Protein AF-0000000082096128 (afdb_homodimer)

Structure (mmCIF, N/CA/C/O backbone):
data_AF-0000000082096128-model_v1
#
loop_
_entity.id
_entity.type
_entity.pdbx_description
1 polymer 'exodeoxyribonuclease III'
#
loop_
_atom_site.group_PDB
_atom_site.id
_atom_site.type_symbol
_atom_site.label_atom_id
_atom_site.label_alt_id
_atom_site.label_comp_id
_atom_site.label_asym_id
_atom_site.label_entity_id
_atom_site.label_seq_id
_atom_site.pdbx_PDB_ins_code
_atom_site.Cartn_x
_atom_site.Cartn_y
_atom_site.Cartn_z
_atom_site.occupancy
_atom_site.B_iso_or_equiv
_atom_site.auth_seq_id
_atom_site.auth_comp_id
_atom_site.auth_asym_id
_atom_site.auth_atom_id
_atom_site.pdbx_PDB_model_num
ATOM 1 N N . MET A 1 1 ? -8.812 30.859 18.297 1 38.94 1 MET A N 1
ATOM 2 C CA . MET A 1 1 ? -8.133 30.781 17 1 38.94 1 MET A CA 1
ATOM 3 C C . MET A 1 1 ? -7.645 29.359 16.734 1 38.94 1 MET A C 1
ATOM 5 O O . MET A 1 1 ? -6.961 28.766 17.578 1 38.94 1 MET A O 1
ATOM 9 N N . THR A 1 2 ? -8.461 28.594 16.156 1 54.19 2 THR A N 1
ATOM 10 C CA . THR A 1 2 ? -8.133 27.172 16 1 54.19 2 THR A CA 1
ATOM 11 C C . THR A 1 2 ? -6.922 27 15.086 1 54.19 2 THR A C 1
ATOM 13 O O . THR A 1 2 ? -6.746 27.75 14.125 1 54.19 2 THR A O 1
ATOM 16 N N . GLU A 1 3 ? -5.734 26.656 15.781 1 69.25 3 GLU A N 1
ATOM 17 C CA . GLU A 1 3 ? -4.582 26.281 14.969 1 69.25 3 GLU A CA 1
ATOM 18 C C . GLU A 1 3 ? -4.875 25.047 14.125 1 69.25 3 GLU A C 1
ATOM 20 O O . GLU A 1 3 ? -5.41 24.062 14.633 1 69.25 3 GLU A O 1
ATOM 25 N N . SER A 1 4 ? -4.82 25.281 12.781 1 81.62 4 SER A N 1
ATOM 26 C CA . SER A 1 4 ? -5.047 24.156 11.883 1 81.62 4 SER A CA 1
ATOM 27 C C . SER A 1 4 ? -3.727 23.578 11.391 1 81.62 4 SER A C 1
ATOM 29 O O . SER A 1 4 ? -3.143 24.062 10.422 1 81.62 4 SER A O 1
ATOM 31 N N . PRO A 1 5 ? -3.234 22.641 12.172 1 87.38 5 PRO A N 1
ATOM 32 C CA . PRO A 1 5 ? -2.033 21.984 11.664 1 87.38 5 PRO A CA 1
ATOM 33 C C . PRO A 1 5 ? -2.318 21.078 10.461 1 87.38 5 PRO A C 1
ATOM 35 O O . PRO A 1 5 ? -3.391 20.484 10.375 1 87.38 5 PRO A O 1
ATOM 38 N N . SER A 1 6 ? -1.405 21.062 9.531 1 91.06 6 SER A N 1
ATOM 39 C CA . SER A 1 6 ? -1.458 20.141 8.398 1 91.06 6 SER A CA 1
ATOM 40 C C . SER A 1 6 ? -0.635 18.891 8.672 1 91.06 6 SER A C 1
ATOM 42 O O . SER A 1 6 ? 0.424 18.953 9.297 1 91.06 6 SER A O 1
ATOM 44 N N . THR A 1 7 ? -1.169 17.734 8.258 1 89.25 7 THR A N 1
ATOM 45 C CA . THR A 1 7 ? -0.506 16.453 8.477 1 89.25 7 THR A CA 1
ATOM 46 C C . THR A 1 7 ? -0.41 15.672 7.172 1 89.25 7 THR A C 1
ATOM 48 O O . THR A 1 7 ? -1.26 15.812 6.293 1 89.25 7 THR A O 1
ATOM 51 N N . SER A 1 8 ? 0.637 14.875 6.949 1 88.88 8 SER A N 1
ATOM 52 C CA . SER A 1 8 ? 0.839 13.938 5.844 1 88.88 8 SER A CA 1
ATOM 53 C C . SER A 1 8 ? 1.552 12.672 6.309 1 88.88 8 SER A C 1
ATOM 55 O O . SER A 1 8 ? 2.484 12.742 7.113 1 88.88 8 SER A O 1
ATOM 57 N N . ILE A 1 9 ? 0.98 11.5 5.91 1 81.31 9 ILE A N 1
ATOM 58 C CA . ILE A 1 9 ? 1.56 10.195 6.23 1 81.31 9 ILE A CA 1
ATOM 59 C C . ILE A 1 9 ? 2.043 9.516 4.953 1 81.31 9 ILE A C 1
ATOM 61 O O . ILE A 1 9 ? 1.321 9.477 3.953 1 81.31 9 ILE A O 1
ATOM 65 N N . ASP A 1 10 ? 3.271 8.984 4.945 1 77.06 10 ASP A N 1
ATOM 66 C CA . ASP A 1 10 ? 3.75 8.117 3.879 1 77.06 10 ASP A CA 1
ATOM 67 C C . ASP A 1 10 ? 3.572 6.645 4.25 1 77.06 10 ASP A C 1
ATOM 69 O O . ASP A 1 10 ? 4.105 6.184 5.262 1 77.06 10 ASP A O 1
ATOM 73 N N . THR A 1 11 ? 2.666 5.824 3.574 1 63.09 11 THR A N 1
ATOM 74 C CA . THR A 1 11 ? 2.27 4.453 3.871 1 63.09 11 THR A CA 1
ATOM 75 C C . THR A 1 11 ? 2.754 3.502 2.781 1 63.09 11 THR A C 1
ATOM 77 O O . THR A 1 11 ? 2.09 2.506 2.48 1 63.09 11 THR A O 1
ATOM 80 N N . SER A 1 12 ? 3.721 3.516 2.227 1 58.97 12 SER A N 1
ATOM 81 C CA . SER A 1 12 ? 4.148 2.742 1.065 1 58.97 12 SER A CA 1
ATOM 82 C C . SER A 1 12 ? 4.453 1.298 1.446 1 58.97 12 SER A C 1
ATOM 84 O O . SER A 1 12 ? 4.805 0.484 0.589 1 58.97 12 SER A O 1
ATOM 86 N N . MET A 1 13 ? 4.125 0.839 2.801 1 59.56 13 MET A N 1
ATOM 87 C CA . MET A 1 13 ? 4.348 -0.556 3.17 1 59.56 13 MET A CA 1
ATOM 88 C C . MET A 1 13 ? 3.035 -1.335 3.172 1 59.56 13 MET A C 1
ATOM 90 O O . MET A 1 13 ? 2.01 -0.833 3.635 1 59.56 13 MET A O 1
ATOM 94 N N . CYS A 1 14 ? 2.83 -2.637 2.473 1 63 14 CYS A N 1
ATOM 95 C CA . CYS A 1 14 ? 1.564 -3.328 2.258 1 63 14 CYS A CA 1
ATOM 96 C C . CYS A 1 14 ? 1.596 -4.727 2.869 1 63 14 CYS A C 1
ATOM 98 O O . CYS A 1 14 ? 2.645 -5.371 2.895 1 63 14 CYS A O 1
ATOM 100 N N . ASP A 1 15 ? 0.446 -5.215 3.535 1 70.12 15 ASP A N 1
ATOM 101 C CA . ASP A 1 15 ? 0.24 -6.562 4.059 1 70.12 15 ASP A CA 1
ATOM 102 C C . ASP A 1 15 ? -0.492 -7.438 3.045 1 70.12 15 ASP A C 1
ATOM 104 O O . ASP A 1 15 ? -1.192 -6.93 2.168 1 70.12 15 ASP A O 1
ATOM 108 N N . ILE A 1 16 ? -0.348 -8.828 3.27 1 82.12 16 ILE A N 1
ATOM 109 C CA . ILE A 1 16 ? -1.021 -9.797 2.406 1 82.12 16 ILE A CA 1
ATOM 110 C C . ILE A 1 16 ? -2.475 -9.953 2.848 1 82.12 16 ILE A C 1
ATOM 112 O O . ILE A 1 16 ? -2.744 -10.234 4.02 1 82.12 16 ILE A O 1
ATOM 116 N N . ILE A 1 17 ? -3.439 -9.781 1.966 1 86.81 17 ILE A N 1
ATOM 117 C CA . ILE A 1 17 ? -4.836 -10.016 2.316 1 86.81 17 ILE A CA 1
ATOM 118 C C . ILE A 1 17 ? -5.375 -11.211 1.533 1 86.81 17 ILE A C 1
ATOM 120 O O . ILE A 1 17 ? -6.414 -11.773 1.882 1 86.81 17 ILE A O 1
ATOM 124 N N . GLN A 1 18 ? -4.711 -11.5 0.485 1 92.44 18 GLN A N 1
ATOM 125 C CA . GLN A 1 18 ? -5.086 -12.656 -0.331 1 92.44 18 GLN A CA 1
ATOM 126 C C . GLN A 1 18 ? -3.854 -13.312 -0.947 1 92.44 18 GLN A C 1
ATOM 128 O O . GLN A 1 18 ? -2.951 -12.625 -1.43 1 92.44 18 GLN A O 1
ATOM 133 N N . LEU A 1 19 ? -3.811 -14.602 -0.836 1 95.12 19 LEU A N 1
ATOM 134 C CA . LEU A 1 19 ? -2.775 -15.391 -1.493 1 95.12 19 LEU A CA 1
ATOM 135 C C . LEU A 1 19 ? -3.396 -16.469 -2.377 1 95.12 19 LEU A C 1
ATOM 137 O O . LEU A 1 19 ? -4.188 -17.281 -1.901 1 95.12 19 LEU A O 1
ATOM 141 N N . SER A 1 20 ? -3.09 -16.359 -3.648 1 97.44 20 SER A N 1
ATOM 142 C CA . SER A 1 20 ? -3.604 -17.344 -4.602 1 97.44 20 SER A CA 1
ATOM 143 C C . SER A 1 20 ? -2.473 -17.969 -5.406 1 97.44 20 SER A C 1
ATOM 145 O O . SER A 1 20 ? -1.444 -17.344 -5.648 1 97.44 20 SER A O 1
ATOM 147 N N . ALA A 1 21 ? -2.697 -19.25 -5.77 1 97.75 21 ALA A N 1
ATOM 148 C CA . ALA A 1 21 ? -1.78 -19.984 -6.637 1 97.75 21 ALA A CA 1
ATOM 149 C C . ALA A 1 21 ? -2.527 -21.016 -7.48 1 97.75 21 ALA A C 1
ATOM 151 O O . ALA A 1 21 ? -3.633 -21.438 -7.125 1 97.75 21 ALA A O 1
ATOM 152 N N . ILE A 1 22 ? -1.959 -21.359 -8.617 1 97.25 22 ILE A N 1
ATOM 153 C CA . ILE A 1 22 ? -2.588 -22.359 -9.469 1 97.25 22 ILE A CA 1
ATOM 154 C C . ILE A 1 22 ? -1.514 -23.172 -10.195 1 97.25 22 ILE A C 1
ATOM 156 O O . ILE A 1 22 ? -0.463 -22.625 -10.555 1 97.25 22 ILE A O 1
ATOM 160 N N . SER A 1 23 ? -1.718 -24.406 -10.336 1 95.81 23 SER A N 1
ATOM 161 C CA . SER A 1 23 ? -0.96 -25.328 -11.164 1 95.81 23 SER A CA 1
ATOM 162 C C . SER A 1 23 ? -1.879 -26.344 -11.844 1 95.81 23 SER A C 1
ATOM 164 O O . SER A 1 23 ? -2.457 -27.203 -11.18 1 95.81 23 SER A O 1
ATOM 166 N N . GLY A 1 24 ? -1.93 -26.156 -13.125 1 94 24 GLY A N 1
ATOM 167 C CA . GLY A 1 24 ? -2.906 -27 -13.797 1 94 24 GLY A CA 1
ATOM 168 C C . GLY A 1 24 ? -4.324 -26.781 -13.305 1 94 24 GLY A C 1
ATOM 169 O O . GLY A 1 24 ? -4.844 -25.656 -13.367 1 94 24 GLY A O 1
ATOM 170 N N . GLU A 1 25 ? -4.895 -27.844 -12.742 1 93.12 25 GLU A N 1
ATOM 171 C CA . GLU A 1 25 ? -6.273 -27.766 -12.266 1 93.12 25 GLU A CA 1
ATOM 172 C C . GLU A 1 25 ? -6.316 -27.547 -10.758 1 93.12 25 GLU A C 1
ATOM 174 O O . GLU A 1 25 ? -7.383 -27.281 -10.188 1 93.12 25 GLU A O 1
ATOM 179 N N . ARG A 1 26 ? -5.246 -27.625 -10.109 1 95.25 26 ARG A N 1
ATOM 180 C CA . ARG A 1 26 ? -5.168 -27.422 -8.664 1 95.25 26 ARG A CA 1
ATOM 181 C C . ARG A 1 26 ? -4.945 -25.953 -8.328 1 95.25 26 ARG A C 1
ATOM 183 O O . ARG A 1 26 ? -4.078 -25.297 -8.906 1 95.25 26 ARG A O 1
ATOM 190 N N . SER A 1 27 ? -5.762 -25.516 -7.426 1 96.12 27 SER A N 1
ATOM 191 C CA . SER A 1 27 ? -5.641 -24.094 -7.074 1 96.12 27 SER A CA 1
ATOM 192 C C . SER A 1 27 ? -5.648 -23.906 -5.562 1 96.12 27 SER A C 1
ATOM 194 O O . SER A 1 27 ? -6.078 -24.781 -4.82 1 96.12 27 SER A O 1
ATOM 196 N N . PHE A 1 28 ? -5.062 -22.891 -5.125 1 97.19 28 PHE A N 1
ATOM 197 C CA . PHE A 1 28 ? -4.996 -22.406 -3.748 1 97.19 28 PHE A CA 1
ATOM 198 C C . PHE A 1 28 ? -5.492 -20.969 -3.646 1 97.19 28 PHE A C 1
ATOM 200 O O . PHE A 1 28 ? -5.098 -20.109 -4.445 1 97.19 28 PHE A O 1
ATOM 207 N N . ASN A 1 29 ? -6.352 -20.672 -2.756 1 97.12 29 ASN A N 1
ATOM 208 C CA . ASN A 1 29 ? -6.879 -19.328 -2.539 1 97.12 29 ASN A CA 1
ATOM 209 C C . ASN A 1 29 ? -7.32 -19.125 -1.093 1 97.12 29 ASN A C 1
ATOM 211 O O . ASN A 1 29 ? -8.281 -19.75 -0.639 1 97.12 29 ASN A O 1
ATOM 215 N N . VAL A 1 30 ? -6.605 -18.297 -0.415 1 96.25 30 VAL A N 1
ATOM 216 C CA . VAL A 1 30 ? -6.902 -18.094 0.999 1 96.25 30 VAL A CA 1
ATOM 217 C C . VAL A 1 30 ? -6.812 -16.594 1.332 1 96.25 30 VAL A C 1
ATOM 219 O O . VAL A 1 30 ? -6.008 -15.875 0.744 1 96.25 30 VAL A O 1
ATOM 222 N N . TYR A 1 31 ? -7.645 -16.172 2.23 1 94.25 31 TYR A N 1
ATOM 223 C CA . TYR A 1 31 ? -7.676 -14.789 2.688 1 94.25 31 TYR A CA 1
ATOM 224 C C . TYR A 1 31 ? -7.09 -14.664 4.09 1 94.25 31 TYR A C 1
ATOM 226 O O . TYR A 1 31 ? -7.332 -15.516 4.949 1 94.25 31 TYR A O 1
ATOM 234 N N . ALA A 1 32 ? -6.336 -13.625 4.238 1 92 32 ALA A N 1
ATOM 235 C CA . ALA A 1 32 ? -5.727 -13.367 5.539 1 92 32 ALA A CA 1
ATOM 236 C C . ALA A 1 32 ? -6.496 -12.297 6.305 1 92 32 ALA A C 1
ATOM 238 O O . ALA A 1 32 ? -7.074 -11.391 5.703 1 92 32 ALA A O 1
ATOM 239 N N . VAL A 1 33 ? -6.395 -12.477 7.574 1 84.19 33 VAL A N 1
ATOM 240 C CA . VAL A 1 33 ? -6.941 -11.422 8.422 1 84.19 33 VAL A CA 1
ATOM 241 C C . VAL A 1 33 ? -6.219 -10.102 8.148 1 84.19 33 VAL A C 1
ATOM 243 O O . VAL A 1 33 ? -4.988 -10.039 8.211 1 84.19 33 VAL A O 1
ATOM 246 N N . PRO A 1 34 ? -6.996 -9.148 7.75 1 80.06 34 PRO A N 1
ATOM 247 C CA . PRO A 1 34 ? -6.348 -7.863 7.496 1 80.06 34 PRO A CA 1
ATOM 248 C C . PRO A 1 34 ? -5.75 -7.246 8.758 1 80.06 34 PRO A C 1
ATOM 250 O O . PRO A 1 34 ? -6.312 -7.391 9.844 1 80.06 34 PRO A O 1
ATOM 253 N N . ARG A 1 35 ? -4.605 -6.719 8.57 1 66.75 35 ARG A N 1
ATOM 254 C CA . ARG A 1 35 ? -3.938 -6.117 9.719 1 66.75 35 ARG A CA 1
ATOM 255 C C . ARG A 1 35 ? -3.891 -4.598 9.594 1 66.75 35 ARG A C 1
ATOM 257 O O . ARG A 1 35 ? -3.408 -3.908 10.492 1 66.75 35 ARG A O 1
ATOM 264 N N . CYS A 1 36 ? -4.246 -4.188 8.422 1 60.25 36 CYS A N 1
ATOM 265 C CA . CYS A 1 36 ? -4.242 -2.746 8.188 1 60.25 36 CYS A CA 1
ATOM 266 C C . CYS A 1 36 ? -5.441 -2.332 7.34 1 60.25 36 CYS A C 1
ATOM 268 O O . CYS A 1 36 ? -6.219 -3.18 6.902 1 60.25 36 CYS A O 1
ATOM 270 N N . THR A 1 37 ? -5.594 -1.015 7.223 1 58.16 37 THR A N 1
ATOM 271 C CA . THR A 1 37 ? -6.688 -0.524 6.387 1 58.16 37 THR A CA 1
ATOM 272 C C . THR A 1 37 ? -6.273 -0.491 4.918 1 58.16 37 THR A C 1
ATOM 274 O O . THR A 1 37 ? -5.086 -0.55 4.602 1 58.16 37 THR A O 1
ATOM 277 N N . MET A 1 38 ? -7.336 -0.505 4.176 1 67.56 38 MET A N 1
ATOM 278 C CA . MET A 1 38 ? -7.145 -0.434 2.729 1 67.56 38 MET A CA 1
ATOM 279 C C . MET A 1 38 ? -7.441 0.968 2.209 1 67.56 38 MET A C 1
ATOM 281 O O . MET A 1 38 ? -8.398 1.607 2.65 1 67.56 38 MET A O 1
ATOM 285 N N . THR A 1 39 ? -6.586 1.424 1.425 1 60.75 39 THR A N 1
ATOM 286 C CA . THR A 1 39 ? -6.867 2.701 0.779 1 60.75 39 THR A CA 1
ATOM 287 C C . THR A 1 39 ? -8.109 2.596 -0.106 1 60.75 39 THR A C 1
ATOM 289 O O . THR A 1 39 ? -8.469 1.505 -0.55 1 60.75 39 THR A O 1
ATOM 292 N N . ASP A 1 40 ? -8.672 3.732 -0.356 1 58.84 40 ASP A N 1
ATOM 293 C CA . ASP A 1 40 ? -9.82 3.758 -1.254 1 58.84 40 ASP A CA 1
ATOM 294 C C . ASP A 1 40 ? -9.453 3.242 -2.643 1 58.84 40 ASP A C 1
ATOM 296 O O . ASP A 1 40 ? -10.234 2.531 -3.277 1 58.84 40 ASP A O 1
ATOM 300 N N . GLU A 1 41 ? -8.336 3.67 -2.971 1 59.59 41 GLU A N 1
ATOM 301 C CA . GLU A 1 41 ? -7.879 3.234 -4.285 1 59.59 41 GLU A CA 1
ATOM 302 C C . GLU A 1 41 ? -7.734 1.717 -4.344 1 59.59 41 GLU A C 1
ATOM 304 O O . GLU A 1 41 ? -8.211 1.079 -5.285 1 59.59 41 GLU A O 1
ATOM 309 N N . ALA A 1 42 ? -7.102 1.163 -3.342 1 69.62 42 ALA A N 1
ATOM 310 C CA . ALA A 1 42 ? -6.938 -0.287 -3.281 1 69.62 42 ALA A CA 1
ATOM 311 C C . ALA A 1 42 ? -8.289 -0.993 -3.217 1 69.62 42 ALA A C 1
ATOM 313 O O . ALA A 1 42 ? -8.484 -2.027 -3.861 1 69.62 42 ALA A O 1
ATOM 314 N N . SER A 1 43 ? -9.148 -0.365 -2.486 1 75.88 43 SER A N 1
ATOM 315 C CA . SER A 1 43 ? -10.484 -0.94 -2.352 1 75.88 43 SER A CA 1
ATOM 316 C C . SER A 1 43 ? -11.234 -0.923 -3.684 1 75.88 43 SER A C 1
ATOM 318 O O . SER A 1 43 ? -11.891 -1.9 -4.043 1 75.88 43 SER A O 1
ATOM 320 N N . ARG A 1 44 ? -11.117 0.153 -4.34 1 73.44 44 ARG A N 1
ATOM 321 C CA . ARG A 1 44 ? -11.789 0.31 -5.621 1 73.44 44 ARG A CA 1
ATOM 322 C C . ARG A 1 44 ? -11.258 -0.684 -6.648 1 73.44 44 ARG A C 1
ATOM 324 O O . ARG A 1 44 ? -12.031 -1.322 -7.363 1 73.44 44 ARG A O 1
ATOM 331 N N . VAL A 1 45 ? -10.008 -0.882 -6.613 1 71.62 45 VAL A N 1
ATOM 332 C CA . VAL A 1 45 ? -9.352 -1.695 -7.633 1 71.62 45 VAL A CA 1
ATOM 333 C C . VAL A 1 45 ? -9.547 -3.176 -7.316 1 71.62 45 VAL A C 1
ATOM 335 O O . VAL A 1 45 ? -9.742 -3.988 -8.227 1 71.62 45 VAL A O 1
ATOM 338 N N . THR A 1 46 ? -9.562 -3.541 -6.047 1 81.62 46 THR A N 1
ATOM 339 C CA . THR A 1 46 ? -9.547 -4.953 -5.684 1 81.62 46 THR A CA 1
ATOM 340 C C . THR A 1 46 ? -10.938 -5.43 -5.285 1 81.62 46 THR A C 1
ATOM 342 O O . THR A 1 46 ? -11.211 -6.633 -5.27 1 81.62 46 THR A O 1
ATOM 345 N N . GLY A 1 47 ? -11.75 -4.441 -4.832 1 85.25 47 GLY A N 1
ATOM 346 C CA . GLY A 1 47 ? -13.062 -4.805 -4.324 1 85.25 47 GLY A CA 1
ATOM 347 C C . GLY A 1 47 ? -13.055 -5.18 -2.855 1 85.25 47 GLY A C 1
ATOM 348 O O . GLY A 1 47 ? -14.102 -5.465 -2.273 1 85.25 47 GLY A O 1
ATOM 349 N N . PHE A 1 48 ? -11.859 -5.164 -2.307 1 86.62 48 PHE A N 1
ATOM 350 C CA . PHE A 1 48 ? -11.766 -5.48 -0.886 1 86.62 48 PHE A CA 1
ATOM 351 C C . PHE A 1 48 ? -12.047 -4.25 -0.035 1 86.62 48 PHE A C 1
ATOM 353 O O . PHE A 1 48 ? -11.711 -3.129 -0.423 1 86.62 48 PHE A O 1
ATOM 360 N N . THR A 1 49 ? -12.719 -4.457 1.029 1 83.31 49 THR A N 1
ATOM 361 C CA . THR A 1 49 ? -12.852 -3.457 2.084 1 83.31 49 THR A CA 1
ATOM 362 C C . THR A 1 49 ? -12.664 -4.094 3.459 1 83.31 49 THR A C 1
ATOM 364 O O . THR A 1 49 ? -12.914 -5.289 3.633 1 83.31 49 THR A O 1
ATOM 367 N N . VAL A 1 50 ? -12.109 -3.359 4.289 1 77.94 50 VAL A N 1
ATOM 368 C CA . VAL A 1 50 ? -11.922 -3.834 5.656 1 77.94 50 VAL A CA 1
ATOM 369 C C . VAL A 1 50 ? -12.891 -3.109 6.59 1 77.94 50 VAL A C 1
ATOM 371 O O . VAL A 1 50 ? -12.953 -1.878 6.59 1 77.94 50 VAL A O 1
ATOM 374 N N . ARG A 1 51 ? -13.602 -3.934 7.246 1 76.5 51 ARG A N 1
ATOM 375 C CA . ARG A 1 51 ? -14.5 -3.393 8.266 1 76.5 51 ARG A CA 1
ATOM 376 C C . ARG A 1 51 ? -13.984 -3.699 9.664 1 76.5 51 ARG A C 1
ATOM 378 O O . ARG A 1 51 ? -13.508 -4.805 9.93 1 76.5 51 ARG A O 1
ATOM 385 N N . ASP A 1 52 ? -14.102 -2.85 10.609 1 67.12 52 ASP A N 1
ATOM 386 C CA . ASP A 1 52 ? -13.742 -2.982 12.016 1 67.12 52 ASP A CA 1
ATOM 387 C C . ASP A 1 52 ? -12.305 -3.469 12.172 1 67.12 52 ASP A C 1
ATOM 389 O O . ASP A 1 52 ? -12 -4.27 13.055 1 67.12 52 ASP A O 1
ATOM 393 N N . HIS A 1 53 ? -11.43 -3.289 11.266 1 61.62 53 HIS A N 1
ATOM 394 C CA . HIS A 1 53 ? -9.992 -3.557 11.281 1 61.62 53 HIS A CA 1
ATOM 395 C C . HIS A 1 53 ? -9.711 -5.055 11.234 1 61.62 53 HIS A C 1
ATOM 397 O O . HIS A 1 53 ? -8.555 -5.477 11.281 1 61.62 53 HIS A O 1
ATOM 403 N N . ARG A 1 54 ? -10.719 -5.918 11.086 1 72.75 54 ARG A N 1
ATOM 404 C CA . ARG A 1 54 ? -10.469 -7.355 11.141 1 72.75 54 ARG A CA 1
ATOM 405 C C . ARG A 1 54 ? -11.32 -8.102 10.109 1 72.75 54 ARG A C 1
ATOM 407 O O . ARG A 1 54 ? -10.984 -9.219 9.727 1 72.75 54 ARG A O 1
ATOM 414 N N . THR A 1 55 ? -12.383 -7.379 9.75 1 86 55 THR A N 1
ATOM 415 C CA . THR A 1 55 ? -13.297 -8.062 8.844 1 86 55 THR A CA 1
ATOM 416 C C . THR A 1 55 ? -13.008 -7.684 7.395 1 86 55 THR A C 1
ATOM 418 O O . THR A 1 55 ? -13.016 -6.504 7.039 1 86 55 THR A O 1
ATOM 421 N N . LEU A 1 56 ? -12.797 -8.641 6.613 1 89 56 LEU A N 1
ATOM 422 C CA . LEU A 1 56 ? -12.516 -8.43 5.199 1 89 56 LEU A CA 1
ATOM 423 C C . LEU A 1 56 ? -13.75 -8.695 4.352 1 89 56 LEU A C 1
ATOM 425 O O . LEU A 1 56 ? -14.414 -9.727 4.523 1 89 56 LEU A O 1
ATOM 429 N N . LEU A 1 57 ? -14.055 -7.777 3.592 1 90.12 57 LEU A N 1
ATOM 430 C CA . LEU A 1 57 ? -15.164 -7.934 2.664 1 90.12 57 LEU A CA 1
ATOM 431 C C . LEU A 1 57 ? -14.688 -7.871 1.219 1 90.12 57 LEU A C 1
ATOM 433 O O . LEU A 1 57 ? -13.75 -7.133 0.902 1 90.12 57 LEU A O 1
ATOM 437 N N . LEU A 1 58 ? -15.305 -8.648 0.391 1 90.94 58 LEU A N 1
ATOM 438 C CA . LEU A 1 58 ? -15.109 -8.602 -1.054 1 90.94 58 LEU A CA 1
ATOM 439 C C . LEU A 1 58 ? -16.422 -8.281 -1.769 1 90.94 58 LEU A C 1
ATOM 441 O O . LEU A 1 58 ? -17.359 -9.062 -1.716 1 90.94 58 LEU A O 1
ATOM 445 N N . HIS A 1 59 ? -16.406 -7.191 -2.297 1 90.62 59 HIS A N 1
ATOM 446 C CA . HIS A 1 59 ? -17.625 -6.699 -2.924 1 90.62 59 HIS A CA 1
ATOM 447 C C . HIS A 1 59 ? -18.797 -6.699 -1.94 1 90.62 59 HIS A C 1
ATOM 449 O O . HIS A 1 59 ? -19.891 -7.18 -2.264 1 90.62 59 HIS A O 1
ATOM 455 N N . GLY A 1 60 ? -18.438 -6.336 -0.763 1 89.88 60 GLY A N 1
ATOM 456 C CA . GLY A 1 60 ? -19.469 -6.137 0.254 1 89.88 60 GLY A CA 1
ATOM 457 C C . GLY A 1 60 ? -19.797 -7.402 1.018 1 89.88 60 GLY A C 1
ATOM 458 O O . GLY A 1 60 ? -20.609 -7.375 1.954 1 89.88 60 GLY A O 1
ATOM 459 N N . ARG A 1 61 ? -19.203 -8.508 0.582 1 93.12 61 ARG A N 1
ATOM 460 C CA . ARG A 1 61 ? -19.484 -9.781 1.238 1 93.12 61 ARG A CA 1
ATOM 461 C C . ARG A 1 61 ? -18.297 -10.227 2.092 1 93.12 61 ARG A C 1
ATOM 463 O O . ARG A 1 61 ? -17.156 -10.195 1.64 1 93.12 61 ARG A O 1
ATOM 470 N N . ARG A 1 62 ? -18.703 -10.617 3.246 1 92.56 62 ARG A N 1
ATOM 471 C CA . ARG A 1 62 ? -17.656 -11.086 4.152 1 92.56 62 ARG A CA 1
ATOM 472 C C . ARG A 1 62 ? -16.984 -12.344 3.611 1 92.56 62 ARG A C 1
ATOM 474 O O . ARG A 1 62 ? -17.656 -13.234 3.078 1 92.56 62 ARG A O 1
ATOM 481 N N . VAL A 1 63 ? -15.688 -12.297 3.705 1 93.38 63 VAL A N 1
ATOM 482 C CA . VAL A 1 63 ? -14.953 -13.5 3.322 1 93.38 63 VAL A CA 1
ATOM 483 C C . VAL A 1 63 ? -14.312 -14.125 4.559 1 93.38 63 VAL A C 1
ATOM 485 O O . VAL A 1 63 ? -13.953 -13.422 5.508 1 93.38 63 VAL A O 1
ATOM 488 N N . ASP A 1 64 ? -14.156 -15.43 4.508 1 95.19 64 ASP A N 1
ATOM 489 C CA . ASP A 1 64 ? -13.508 -16.125 5.613 1 95.19 64 ASP A CA 1
ATOM 490 C C . ASP A 1 64 ? -11.992 -15.938 5.57 1 95.19 64 ASP A C 1
ATOM 492 O O . ASP A 1 64 ? -11.359 -16.203 4.551 1 95.19 64 ASP A O 1
ATOM 496 N N . THR A 1 65 ? -11.539 -15.438 6.68 1 95 65 THR A N 1
ATOM 497 C CA . THR A 1 65 ? -10.102 -15.172 6.758 1 95 65 THR A CA 1
ATOM 498 C C . THR A 1 65 ? -9.445 -16.047 7.816 1 95 65 THR A C 1
ATOM 500 O O . THR A 1 65 ? -10.125 -16.562 8.711 1 95 65 THR A O 1
ATOM 503 N N . ILE A 1 66 ? -8.172 -16.25 7.672 1 94.19 66 ILE A N 1
ATOM 504 C CA . ILE A 1 66 ? -7.367 -16.938 8.68 1 94.19 66 ILE A CA 1
ATOM 505 C C . ILE A 1 66 ? -6.109 -16.109 8.977 1 94.19 66 ILE A C 1
ATOM 507 O O . ILE A 1 66 ? -5.738 -15.227 8.195 1 94.19 66 ILE A O 1
ATOM 511 N N . PRO A 1 67 ? -5.465 -16.406 10.125 1 90.75 67 PRO A N 1
ATOM 512 C CA . PRO A 1 67 ? -4.234 -15.695 10.453 1 90.75 67 PRO A CA 1
ATOM 513 C C . PRO A 1 67 ? -3.141 -15.883 9.406 1 90.75 67 PRO A C 1
ATOM 515 O O . PRO A 1 67 ? -3.057 -16.953 8.781 1 90.75 67 PRO A O 1
ATOM 518 N N . LEU A 1 68 ? -2.309 -14.859 9.25 1 87.81 68 LEU A N 1
ATOM 519 C CA . LEU A 1 68 ? -1.255 -14.852 8.242 1 87.81 68 LEU A CA 1
ATOM 520 C C . LEU A 1 68 ? -0.396 -16.109 8.336 1 87.81 68 LEU A C 1
ATOM 522 O O . LEU A 1 68 ? -0.071 -16.719 7.32 1 87.81 68 LEU A O 1
ATOM 526 N N . ARG A 1 69 ? -0.026 -16.469 9.523 1 93.12 69 ARG A N 1
ATOM 527 C CA . ARG A 1 69 ? 0.806 -17.656 9.711 1 93.12 69 ARG A CA 1
ATOM 528 C C . ARG A 1 69 ? 0.135 -18.891 9.117 1 93.12 69 ARG A C 1
ATOM 530 O O . ARG A 1 69 ? 0.794 -19.719 8.492 1 93.12 69 ARG A O 1
ATOM 537 N N . GLU A 1 70 ? -1.151 -19.016 9.32 1 96.56 70 GLU A N 1
ATOM 538 C CA . GLU A 1 70 ? -1.896 -20.156 8.789 1 96.56 70 GLU A CA 1
ATOM 539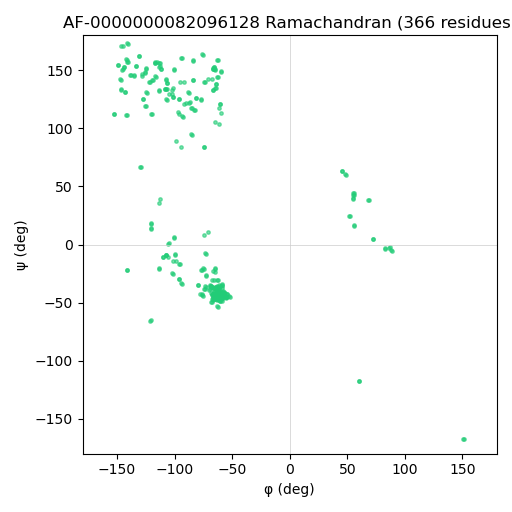 C C . GLU A 1 70 ? -1.993 -20.094 7.266 1 96.56 70 GLU A C 1
ATOM 541 O O . GLU A 1 70 ? -1.962 -21.125 6.594 1 96.56 70 GLU A O 1
ATOM 546 N N . VAL A 1 71 ? -2.172 -18.922 6.77 1 96.56 71 VAL A N 1
ATOM 547 C CA . VAL A 1 71 ? -2.154 -18.75 5.32 1 96.56 71 VAL A CA 1
ATOM 548 C C . VAL A 1 71 ? -0.853 -19.297 4.746 1 96.56 71 VAL A C 1
ATOM 550 O O . VAL A 1 71 ? -0.873 -20.094 3.803 1 96.56 71 VAL A O 1
ATOM 553 N N . LEU A 1 72 ? 0.236 -18.969 5.383 1 96.88 72 LEU A N 1
ATOM 554 C CA . LEU A 1 72 ? 1.553 -19.328 4.871 1 96.88 72 LEU A CA 1
ATOM 555 C C . LEU A 1 72 ? 1.823 -20.812 5.062 1 96.88 72 LEU A C 1
ATOM 557 O O . LEU A 1 72 ? 2.375 -21.469 4.172 1 96.88 72 LEU A O 1
ATOM 561 N N . THR A 1 73 ? 1.396 -21.328 6.172 1 98 73 THR A N 1
ATOM 562 C CA . THR A 1 73 ? 1.604 -22.75 6.398 1 98 73 THR A CA 1
ATOM 563 C C . THR A 1 73 ? 0.756 -23.578 5.438 1 98 73 THR A C 1
ATOM 565 O O . THR A 1 73 ? 1.211 -24.609 4.93 1 98 73 THR A O 1
ATOM 568 N N . SER A 1 74 ? -0.46 -23.156 5.242 1 97.94 74 SER A N 1
ATOM 569 C CA . SER A 1 74 ? -1.309 -23.844 4.27 1 97.94 74 SER A CA 1
ATOM 570 C C . SER A 1 74 ? -0.739 -23.734 2.861 1 97.94 74 SER A C 1
ATOM 572 O O . SER A 1 74 ? -0.853 -24.656 2.061 1 97.94 74 SER A O 1
ATOM 574 N N . PHE A 1 75 ? -0.164 -22.609 2.568 1 97.75 75 PHE A N 1
ATOM 575 C CA . PHE A 1 75 ? 0.452 -22.406 1.263 1 97.75 75 PHE A CA 1
ATOM 576 C C . PHE A 1 75 ? 1.634 -23.344 1.066 1 97.75 75 PHE A C 1
ATOM 578 O O . PHE A 1 75 ? 1.763 -23.984 0.016 1 97.75 75 PHE A O 1
ATOM 585 N N . ILE A 1 76 ? 2.443 -23.438 2.088 1 97.94 76 ILE A N 1
ATOM 586 C CA . ILE A 1 76 ? 3.592 -24.344 2.055 1 97.94 76 ILE A CA 1
ATOM 587 C C . ILE A 1 76 ? 3.117 -25.781 1.866 1 97.94 76 ILE A C 1
ATOM 589 O O . ILE A 1 76 ? 3.697 -26.531 1.083 1 97.94 76 ILE A O 1
ATOM 593 N N . SER A 1 77 ? 2.053 -26.109 2.572 1 97.75 77 SER A N 1
ATOM 594 C CA . SER A 1 77 ? 1.474 -27.453 2.42 1 97.75 77 SER A CA 1
ATOM 595 C C . SER A 1 77 ? 1.006 -27.688 0.987 1 97.75 77 SER A C 1
ATOM 597 O O . SER A 1 77 ? 1.224 -28.766 0.427 1 97.75 77 SER A O 1
ATOM 599 N N . PHE A 1 78 ? 0.392 -26.75 0.442 1 97.5 78 PHE A N 1
ATOM 600 C CA . PHE A 1 78 ? -0.043 -26.828 -0.947 1 97.5 78 PHE A CA 1
ATOM 601 C C . PHE A 1 78 ? 1.146 -27.047 -1.875 1 97.5 78 PHE A C 1
ATOM 603 O O . PHE A 1 78 ? 1.093 -27.906 -2.766 1 97.5 78 PHE A O 1
ATOM 610 N N . LEU A 1 79 ? 2.193 -26.328 -1.703 1 96.62 79 LEU A N 1
ATOM 611 C CA . LEU A 1 79 ? 3.377 -26.406 -2.553 1 96.62 79 LEU A CA 1
ATOM 612 C C . LEU A 1 79 ? 4.062 -27.766 -2.402 1 96.62 79 LEU A C 1
ATOM 614 O O . LEU A 1 79 ? 4.672 -28.266 -3.35 1 96.62 79 LEU A O 1
ATOM 618 N N . ARG A 1 80 ? 3.957 -28.359 -1.231 1 95.56 80 ARG A N 1
ATOM 619 C CA . ARG A 1 80 ? 4.566 -29.656 -0.968 1 95.56 80 ARG A CA 1
ATOM 620 C C . ARG A 1 80 ? 3.932 -30.75 -1.825 1 95.56 80 ARG A C 1
ATOM 622 O O . ARG A 1 80 ? 4.52 -31.812 -2.018 1 95.56 80 ARG A O 1
ATOM 629 N N . SER A 1 81 ? 2.795 -30.422 -2.254 1 94.31 81 SER A N 1
ATOM 630 C CA . SER A 1 81 ? 2.113 -31.406 -3.094 1 94.31 81 SER A CA 1
ATOM 631 C C . SER A 1 81 ? 2.746 -31.484 -4.48 1 94.31 81 SER A C 1
ATOM 633 O O . SER A 1 81 ? 2.426 -32.375 -5.266 1 94.31 81 SER A O 1
ATOM 635 N N . PHE A 1 82 ? 3.619 -30.609 -4.715 1 93.56 82 PHE A N 1
ATOM 636 C CA . PHE A 1 82 ? 4.387 -30.609 -5.957 1 93.56 82 PHE A CA 1
ATOM 637 C C . PHE A 1 82 ? 5.855 -30.906 -5.684 1 93.56 82 PHE A C 1
ATOM 639 O O . PHE A 1 82 ? 6.312 -30.812 -4.543 1 93.56 82 PHE A O 1
ATOM 646 N N . HIS A 1 83 ? 6.512 -31.406 -6.699 1 91.25 83 HIS A N 1
ATOM 647 C CA . HIS A 1 83 ? 7.941 -31.656 -6.543 1 91.25 83 HIS A CA 1
ATOM 648 C C . HIS A 1 83 ? 8.75 -30.391 -6.844 1 91.25 83 HIS A C 1
ATOM 650 O O . HIS A 1 83 ? 9.133 -30.172 -7.992 1 91.25 83 HIS A O 1
ATOM 656 N N . LYS A 1 84 ? 9.102 -29.594 -5.773 1 92.38 84 LYS A N 1
ATOM 657 C CA . LYS A 1 84 ? 9.922 -28.391 -5.805 1 92.38 84 LYS A CA 1
ATOM 658 C C . LYS A 1 84 ? 9.508 -27.469 -6.953 1 92.38 84 LYS A C 1
ATOM 660 O O . LYS A 1 84 ? 10.305 -27.203 -7.852 1 92.38 84 LYS A O 1
ATOM 665 N N . PRO A 1 85 ? 8.328 -26.984 -6.902 1 95.38 85 PRO A N 1
ATOM 666 C CA . PRO A 1 85 ? 7.797 -26.172 -8 1 95.38 85 PRO A CA 1
ATOM 667 C C . PRO A 1 85 ? 8.523 -24.844 -8.148 1 95.38 85 PRO A C 1
ATOM 669 O O . PRO A 1 85 ? 9.086 -24.328 -7.176 1 95.38 85 PRO A O 1
ATOM 672 N N . LEU A 1 86 ? 8.523 -24.344 -9.43 1 95.94 86 LEU A N 1
ATOM 673 C CA . LEU A 1 86 ? 8.914 -22.984 -9.75 1 95.94 86 LEU A CA 1
ATOM 674 C C . LEU A 1 86 ? 7.719 -22.031 -9.648 1 95.94 86 LEU A C 1
ATOM 676 O O . LEU A 1 86 ? 6.688 -22.266 -10.281 1 95.94 86 LEU A O 1
ATOM 680 N N . LEU A 1 87 ? 7.848 -21.016 -8.789 1 96.69 87 LEU A N 1
ATOM 681 C CA . LEU A 1 87 ? 6.742 -20.078 -8.617 1 96.69 87 LEU A CA 1
ATOM 682 C C . LEU A 1 87 ? 6.867 -18.906 -9.594 1 96.69 87 LEU A C 1
ATOM 684 O O . LEU A 1 87 ? 7.887 -18.219 -9.602 1 96.69 87 LEU A O 1
ATOM 688 N N . ALA A 1 88 ? 5.859 -18.766 -10.383 1 96.81 88 ALA A N 1
ATOM 689 C CA . ALA A 1 88 ? 5.848 -17.672 -11.352 1 96.81 88 ALA A CA 1
ATOM 690 C C . ALA A 1 88 ? 4.84 -16.594 -10.953 1 96.81 88 ALA A C 1
ATOM 692 O O . ALA A 1 88 ? 3.742 -16.906 -10.492 1 96.81 88 ALA A O 1
ATOM 693 N N . ALA A 1 89 ? 5.215 -15.359 -11 1 95.31 89 ALA A N 1
ATOM 694 C CA . ALA A 1 89 ? 4.34 -14.211 -10.797 1 95.31 89 ALA A CA 1
ATOM 695 C C . ALA A 1 89 ? 4.746 -13.047 -11.703 1 95.31 89 ALA A C 1
ATOM 697 O O . ALA A 1 89 ? 5.891 -12.977 -12.156 1 95.31 89 ALA A O 1
ATOM 698 N N . HIS A 1 90 ? 3.736 -12.195 -12.031 1 92.94 90 HIS A N 1
ATOM 699 C CA . HIS A 1 90 ? 4.035 -11.031 -12.859 1 92.94 90 HIS A CA 1
ATOM 700 C C . HIS A 1 90 ? 4.523 -9.859 -12.008 1 92.94 90 HIS A C 1
ATOM 702 O O . HIS A 1 90 ? 3.812 -9.398 -11.109 1 92.94 90 HIS A O 1
ATOM 708 N N . ASN A 1 91 ? 5.77 -9.43 -12.234 1 87.25 91 ASN A N 1
ATOM 709 C CA . ASN A 1 91 ? 6.465 -8.43 -11.43 1 87.25 91 ASN A CA 1
ATOM 710 C C . ASN A 1 91 ? 6.785 -8.969 -10.039 1 87.25 91 ASN A C 1
ATOM 712 O O . ASN A 1 91 ? 6.699 -8.234 -9.055 1 87.25 91 ASN A O 1
ATOM 716 N N . ALA A 1 92 ? 7.145 -10.211 -10.031 1 89.94 92 ALA A N 1
ATOM 717 C CA . ALA A 1 92 ? 7.371 -10.93 -8.781 1 89.94 92 ALA A CA 1
ATOM 718 C C . ALA A 1 92 ? 8.469 -10.258 -7.957 1 89.94 92 ALA A C 1
ATOM 720 O O . ALA A 1 92 ? 8.383 -10.188 -6.73 1 89.94 92 ALA A O 1
ATOM 721 N N . ARG A 1 93 ? 9.523 -9.812 -8.594 1 82.31 93 ARG A N 1
ATOM 722 C CA . ARG A 1 93 ? 10.68 -9.234 -7.906 1 82.31 93 ARG A CA 1
ATOM 723 C C . ARG A 1 93 ? 10.289 -7.965 -7.156 1 82.31 93 ARG A C 1
ATOM 725 O O . ARG A 1 93 ? 10.844 -7.676 -6.09 1 82.31 93 ARG A O 1
ATOM 732 N N . ARG A 1 94 ? 9.344 -7.355 -7.727 1 73.12 94 ARG A N 1
ATOM 733 C CA . ARG A 1 94 ? 9.016 -6.039 -7.195 1 73.12 94 ARG A CA 1
ATOM 734 C C . ARG A 1 94 ? 7.863 -6.121 -6.203 1 73.12 94 ARG A C 1
ATOM 736 O O . ARG A 1 94 ? 7.797 -5.336 -5.254 1 73.12 94 ARG A O 1
ATOM 743 N N . PHE A 1 95 ? 6.992 -7.102 -6.414 1 78.5 95 PHE A N 1
ATOM 744 C CA . PHE A 1 95 ? 5.758 -7.059 -5.637 1 78.5 95 PHE A CA 1
ATOM 745 C C . PHE A 1 95 ? 5.605 -8.32 -4.797 1 78.5 95 PHE A C 1
ATOM 747 O O . PHE A 1 95 ? 5.809 -8.297 -3.582 1 78.5 95 PHE A O 1
ATOM 754 N N . ASP A 1 96 ? 5.441 -9.461 -5.391 1 84.38 96 ASP A N 1
ATOM 755 C CA . ASP A 1 96 ? 5.113 -10.703 -4.695 1 84.38 96 ASP A CA 1
ATOM 756 C C . ASP A 1 96 ? 6.266 -11.156 -3.799 1 84.38 96 ASP A C 1
ATOM 758 O O . ASP A 1 96 ? 6.055 -11.5 -2.635 1 84.38 96 ASP A O 1
ATOM 762 N N . CYS A 1 97 ? 7.441 -11.148 -4.316 1 87.62 97 CYS A N 1
ATOM 763 C CA . CYS A 1 97 ? 8.562 -11.773 -3.621 1 87.62 97 CYS A CA 1
ATOM 764 C C . CYS A 1 97 ? 8.914 -11.008 -2.352 1 87.62 97 CYS A C 1
ATOM 766 O O . CYS A 1 97 ? 9.023 -11.594 -1.275 1 87.62 97 CYS A O 1
ATOM 768 N N . PRO A 1 98 ? 9.047 -9.703 -2.494 1 77.69 98 PRO A N 1
ATOM 769 C CA . PRO A 1 98 ? 9.375 -8.992 -1.258 1 77.69 98 PRO A CA 1
ATOM 770 C C . PRO A 1 98 ? 8.297 -9.148 -0.186 1 77.69 98 PRO A C 1
ATOM 772 O O . PRO A 1 98 ? 8.617 -9.305 0.996 1 77.69 98 PRO A O 1
ATOM 775 N N . VAL A 1 99 ? 7.023 -9.07 -0.571 1 80.75 99 VAL A N 1
ATOM 776 C CA . VAL A 1 99 ? 5.918 -9.188 0.375 1 80.75 99 VAL A CA 1
ATOM 777 C C . VAL A 1 99 ? 5.895 -10.586 0.984 1 80.75 99 VAL A C 1
ATOM 779 O O . VAL A 1 99 ? 5.738 -10.734 2.197 1 80.75 99 VAL A O 1
ATOM 782 N N . LEU A 1 100 ? 6.094 -11.555 0.186 1 88 100 LEU A N 1
ATOM 783 C CA . LEU A 1 100 ? 6.113 -12.93 0.661 1 88 100 LEU A CA 1
ATOM 784 C C . LEU A 1 100 ? 7.297 -13.172 1.589 1 88 100 LEU A C 1
ATOM 786 O O . LEU A 1 100 ? 7.152 -13.789 2.645 1 88 100 LEU A O 1
ATOM 790 N N . ALA A 1 101 ? 8.453 -12.719 1.145 1 85.62 101 ALA A N 1
ATOM 791 C CA . ALA A 1 101 ? 9.664 -12.883 1.956 1 85.62 101 ALA A CA 1
ATOM 792 C C . ALA A 1 101 ? 9.469 -12.281 3.346 1 85.62 101 ALA A C 1
ATOM 794 O O . ALA A 1 101 ? 9.836 -12.898 4.352 1 85.62 101 ALA A O 1
ATOM 795 N N . ARG A 1 102 ? 8.961 -11.219 3.326 1 77.25 102 ARG A N 1
ATOM 796 C CA . ARG A 1 102 ? 8.711 -10.539 4.598 1 77.25 102 ARG A CA 1
ATOM 797 C C . ARG A 1 102 ? 7.746 -11.336 5.465 1 77.25 102 ARG A C 1
ATOM 799 O O . ARG A 1 102 ? 7.984 -11.523 6.66 1 77.25 102 ARG A O 1
ATOM 806 N N . ALA A 1 103 ? 6.637 -11.648 4.91 1 84.06 103 ALA A N 1
ATOM 807 C CA . ALA A 1 103 ? 5.633 -12.414 5.645 1 84.06 103 ALA A CA 1
ATOM 808 C C . ALA A 1 103 ? 6.227 -13.703 6.203 1 84.06 103 ALA A C 1
ATOM 810 O O . ALA A 1 103 ? 5.961 -14.07 7.348 1 84.06 103 ALA A O 1
ATOM 811 N N . LEU A 1 104 ? 7.02 -14.359 5.367 1 90.25 104 LEU A N 1
ATOM 812 C CA . LEU A 1 104 ? 7.668 -15.594 5.789 1 90.25 104 LEU A CA 1
ATOM 813 C C . LEU A 1 104 ? 8.609 -15.344 6.961 1 90.25 104 LEU A C 1
ATOM 815 O O . LEU A 1 104 ? 8.641 -16.125 7.918 1 90.25 104 LEU A O 1
ATOM 819 N N . ARG A 1 105 ? 9.352 -14.328 6.863 1 82.31 105 ARG A N 1
ATOM 820 C CA . ARG A 1 105 ? 10.273 -13.969 7.938 1 82.31 105 ARG A CA 1
ATOM 821 C C . ARG A 1 105 ? 9.516 -13.656 9.227 1 82.31 105 ARG A C 1
ATOM 823 O O . ARG A 1 105 ? 9.906 -14.109 10.305 1 82.31 105 ARG A O 1
ATOM 830 N N . GLU A 1 106 ? 8.492 -12.93 9.047 1 75.75 106 GLU A N 1
ATOM 831 C CA . GLU A 1 106 ? 7.672 -12.547 10.195 1 75.75 106 GLU A CA 1
ATOM 832 C C . GLU A 1 106 ? 7.137 -13.781 10.922 1 75.75 106 GLU A C 1
ATOM 834 O O . GLU A 1 106 ? 6.961 -13.758 12.141 1 75.75 106 GLU A O 1
ATOM 839 N N . CYS A 1 107 ? 6.859 -14.75 10.219 1 88 107 CYS A N 1
ATOM 840 C CA . CYS A 1 107 ? 6.25 -15.953 10.781 1 88 107 CYS A CA 1
ATOM 841 C C . CYS A 1 107 ? 7.293 -17.047 11 1 88 107 CYS A C 1
ATOM 843 O O . CYS A 1 107 ? 6.949 -18.188 11.305 1 88 107 CYS A O 1
ATOM 845 N N . SER A 1 108 ? 8.602 -16.703 10.773 1 91.5 108 SER A N 1
ATOM 846 C CA . SER A 1 108 ? 9.711 -17.641 10.938 1 91.5 108 SER A CA 1
ATOM 847 C C . SER A 1 108 ? 9.508 -18.906 10.102 1 91.5 108 SER A C 1
ATOM 849 O O . SER A 1 108 ? 9.688 -20.016 10.586 1 91.5 108 SER A O 1
ATOM 851 N N . LEU A 1 109 ? 9.07 -18.688 8.828 1 95.56 109 LEU A N 1
ATOM 852 C CA . LEU A 1 109 ? 8.758 -19.812 7.945 1 95.56 109 LEU A CA 1
ATOM 853 C C . LEU A 1 109 ? 9.625 -19.781 6.699 1 95.56 109 LEU A C 1
ATOM 855 O O . LEU A 1 109 ? 9.391 -20.531 5.75 1 95.56 109 LEU A O 1
ATOM 859 N N . THR A 1 110 ? 10.648 -18.984 6.719 1 94.06 110 THR A N 1
ATOM 860 C CA . THR A 1 110 ? 11.484 -18.781 5.543 1 94.06 110 THR A CA 1
ATOM 861 C C . THR A 1 110 ? 12.164 -20.094 5.137 1 94.06 110 THR A C 1
ATOM 863 O O . THR A 1 110 ? 12.133 -20.484 3.967 1 94.06 110 THR A O 1
ATOM 866 N N . ASP A 1 111 ? 12.727 -20.766 6.07 1 96.5 111 ASP A N 1
ATOM 867 C CA . ASP A 1 111 ? 13.477 -21.984 5.781 1 96.5 111 ASP A CA 1
ATOM 868 C C . ASP A 1 111 ? 12.562 -23.078 5.223 1 96.5 111 ASP A C 1
ATOM 870 O O . ASP A 1 111 ? 12.906 -23.734 4.242 1 96.5 111 ASP A O 1
ATOM 874 N N . GLU A 1 112 ? 11.422 -23.281 5.852 1 97.06 112 GLU A N 1
ATOM 875 C CA . GLU A 1 112 ? 10.453 -24.266 5.391 1 97.06 112 GLU A CA 1
ATOM 876 C C . GLU A 1 112 ? 10.016 -23.984 3.957 1 97.06 112 GLU A C 1
ATOM 878 O O . GLU A 1 112 ? 9.891 -24.906 3.145 1 97.06 112 GLU A O 1
ATOM 883 N N . PHE A 1 113 ? 9.773 -22.75 3.67 1 97.31 113 PHE A N 1
ATOM 884 C CA . PHE A 1 113 ? 9.352 -22.344 2.334 1 97.31 113 PHE A CA 1
ATOM 885 C C . PHE A 1 113 ? 10.445 -22.641 1.31 1 97.31 113 PHE A C 1
ATOM 887 O O . PHE A 1 113 ? 10.164 -23.188 0.238 1 97.31 113 PHE A O 1
ATOM 894 N N . GLN A 1 114 ? 11.648 -22.312 1.646 1 95.56 114 GLN A N 1
ATOM 895 C CA . GLN A 1 114 ? 12.766 -22.484 0.726 1 95.56 114 GLN A CA 1
ATOM 896 C C . GLN A 1 114 ? 13.023 -23.953 0.425 1 95.56 114 GLN A C 1
ATOM 898 O O . GLN A 1 114 ? 13.523 -24.297 -0.648 1 95.56 114 GLN A O 1
ATOM 903 N N . GLU A 1 115 ? 12.609 -24.781 1.299 1 96.25 115 GLU A N 1
ATOM 904 C CA . GLU A 1 115 ? 12.805 -26.219 1.122 1 96.25 115 GLU A CA 1
ATOM 905 C C . GLU A 1 115 ? 11.82 -26.797 0.105 1 96.25 115 GLU A C 1
ATOM 907 O O . GLU A 1 115 ? 12.062 -27.844 -0.483 1 96.25 115 GLU A O 1
ATOM 912 N N . VAL A 1 116 ? 10.75 -26.141 -0.109 1 95.88 116 VAL A N 1
ATOM 913 C CA . VAL A 1 116 ? 9.688 -26.797 -0.873 1 95.88 116 VAL A CA 1
ATOM 914 C C . VAL A 1 116 ? 9.609 -26.172 -2.27 1 95.88 116 VAL A C 1
ATOM 916 O O . VAL A 1 116 ? 8.922 -26.703 -3.148 1 95.88 116 VAL A O 1
ATOM 919 N N . VAL A 1 117 ? 10.328 -25.078 -2.518 1 95.81 117 VAL A N 1
ATOM 920 C CA . VAL A 1 117 ? 10.266 -24.438 -3.826 1 95.81 117 VAL A CA 1
ATOM 921 C C . VAL A 1 117 ? 11.6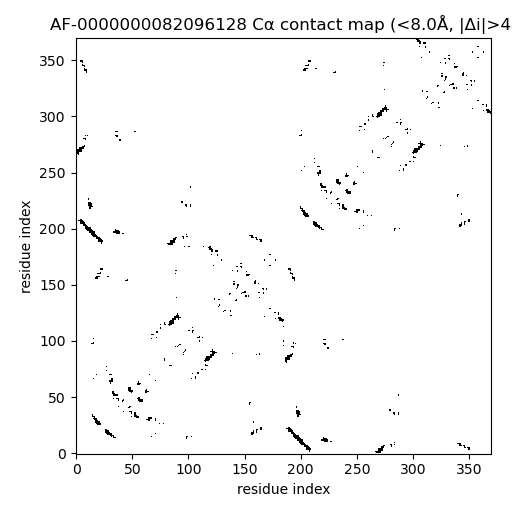41 -24.484 -4.488 1 95.81 117 VAL A C 1
ATOM 923 O O . VAL A 1 117 ? 12.664 -24.578 -3.807 1 95.81 117 VAL A O 1
ATOM 926 N N . SER A 1 118 ? 11.609 -24.406 -5.824 1 95.12 118 SER A N 1
ATOM 927 C CA . SER A 1 118 ? 12.867 -24.406 -6.555 1 95.12 118 SER A CA 1
ATOM 928 C C . SER A 1 118 ? 13.328 -22.984 -6.875 1 95.12 118 SER A C 1
ATOM 930 O O . SER A 1 118 ? 14.492 -22.766 -7.219 1 95.12 118 SER A O 1
ATOM 932 N N . GLY A 1 119 ? 12.492 -22.047 -6.797 1 95 119 GLY A N 1
ATOM 933 C CA . GLY A 1 119 ? 12.797 -20.656 -7.094 1 95 119 GLY A CA 1
ATOM 934 C C . GLY A 1 119 ? 11.586 -19.875 -7.586 1 95 119 GLY A C 1
ATOM 935 O O . GLY A 1 119 ? 10.445 -20.312 -7.418 1 95 119 GLY A O 1
ATOM 936 N N . PHE A 1 120 ? 11.922 -18.672 -8.109 1 95.12 120 PHE A N 1
ATOM 937 C CA . PHE A 1 120 ? 10.891 -17.781 -8.617 1 95.12 120 PHE A CA 1
ATOM 938 C C . PHE A 1 120 ? 11.172 -17.391 -10.062 1 95.12 120 PHE A C 1
ATOM 940 O O . PHE A 1 120 ? 12.32 -17.406 -10.508 1 95.12 120 PHE A O 1
ATOM 947 N N . LEU A 1 121 ? 10.086 -17.125 -10.719 1 95.69 121 LEU A N 1
ATOM 948 C CA . LEU A 1 121 ? 10.141 -16.594 -12.078 1 95.69 121 LEU A CA 1
ATOM 949 C C . LEU A 1 121 ? 9.32 -15.328 -12.211 1 95.69 121 LEU A C 1
ATOM 951 O O . LEU A 1 121 ? 8.141 -15.305 -11.844 1 95.69 121 LEU A O 1
ATOM 955 N N . ASP A 1 122 ? 9.953 -14.305 -12.672 1 93.81 122 ASP A N 1
ATOM 956 C CA . ASP A 1 122 ? 9.25 -13.055 -12.953 1 93.81 122 ASP A CA 1
ATOM 957 C C . ASP A 1 122 ? 8.797 -12.992 -14.406 1 93.81 122 ASP A C 1
ATOM 959 O O . ASP A 1 122 ? 9.602 -12.75 -15.305 1 93.81 122 ASP A O 1
ATOM 963 N N . THR A 1 123 ? 7.531 -13.078 -14.594 1 95.19 123 THR A N 1
ATOM 964 C CA . THR A 1 123 ? 7.027 -13.188 -15.961 1 95.19 123 THR A CA 1
ATOM 965 C C . THR A 1 123 ? 7.109 -11.844 -16.672 1 95.19 123 THR A C 1
ATOM 967 O O . THR A 1 123 ? 7.086 -11.789 -17.906 1 95.19 123 THR A O 1
ATOM 970 N N . PHE A 1 124 ? 7.172 -10.773 -15.898 1 92.94 124 PHE A N 1
ATOM 971 C CA . PHE A 1 124 ? 7.41 -9.469 -16.5 1 92.94 124 PHE A CA 1
ATOM 972 C C . PHE A 1 124 ? 8.766 -9.445 -17.203 1 92.94 124 PHE A C 1
ATOM 974 O O . PHE A 1 124 ? 8.859 -9.031 -18.375 1 92.94 124 PHE A O 1
ATOM 981 N N . ARG A 1 125 ? 9.75 -9.906 -16.562 1 91.69 125 ARG A N 1
ATOM 982 C CA . ARG A 1 125 ? 11.109 -9.883 -17.109 1 91.69 125 ARG A CA 1
ATOM 983 C C . ARG A 1 125 ? 11.234 -10.797 -18.312 1 91.69 125 ARG A C 1
ATOM 985 O O . ARG A 1 125 ? 11.844 -10.43 -19.328 1 91.69 125 ARG A O 1
ATOM 992 N N . ILE A 1 126 ? 10.711 -11.961 -18.188 1 93.69 126 ILE A N 1
ATOM 993 C CA . ILE A 1 126 ? 10.805 -12.898 -19.312 1 93.69 126 ILE A CA 1
ATOM 994 C C . ILE A 1 126 ? 10.023 -12.352 -20.5 1 93.69 126 ILE A C 1
ATOM 996 O O . ILE A 1 126 ? 10.422 -12.555 -21.656 1 93.69 126 ILE A O 1
ATOM 1000 N N . SER A 1 127 ? 8.883 -11.695 -20.25 1 93.88 127 SER A N 1
ATOM 1001 C CA . SER A 1 127 ? 8.086 -11.148 -21.344 1 93.88 127 SER A CA 1
ATOM 1002 C C . SER A 1 127 ? 8.844 -10.047 -22.078 1 93.88 127 SER A C 1
ATOM 1004 O O . SER A 1 127 ? 8.734 -9.938 -23.312 1 93.88 127 SER A O 1
ATOM 1006 N N . LYS A 1 128 ? 9.562 -9.273 -21.359 1 92.44 128 LYS A N 1
ATOM 1007 C CA . LYS A 1 128 ? 10.367 -8.219 -21.969 1 92.44 128 LYS A CA 1
ATOM 1008 C C . LYS A 1 128 ? 11.406 -8.805 -22.922 1 92.44 128 LYS A C 1
ATOM 1010 O O . LYS A 1 128 ? 11.703 -8.211 -23.953 1 92.44 128 LYS A O 1
ATOM 1015 N N . GLU A 1 129 ? 11.906 -9.906 -22.547 1 92.81 129 GLU A N 1
ATOM 1016 C CA . GLU A 1 129 ? 12.914 -10.562 -23.391 1 92.81 129 GLU A CA 1
ATOM 1017 C C . GLU A 1 129 ? 12.258 -11.273 -24.578 1 92.81 129 GLU A C 1
ATOM 1019 O O . GLU A 1 129 ? 12.789 -11.242 -25.688 1 92.81 129 GLU A O 1
ATOM 1024 N N . MET A 1 130 ? 11.227 -11.914 -24.344 1 93.94 130 MET A N 1
ATOM 1025 C CA . MET A 1 130 ? 10.539 -12.68 -25.375 1 93.94 130 MET A CA 1
ATOM 1026 C C . MET A 1 130 ? 9.906 -11.75 -26.406 1 93.94 130 MET A C 1
ATOM 1028 O O . MET A 1 130 ? 9.836 -12.086 -27.594 1 93.94 130 MET A O 1
ATOM 1032 N N . PHE A 1 131 ? 9.414 -10.602 -25.953 1 92.38 131 PHE A N 1
ATOM 1033 C CA . PHE A 1 131 ? 8.664 -9.688 -26.812 1 92.38 131 PHE A CA 1
ATOM 1034 C C . PHE A 1 131 ? 9.211 -8.273 -26.719 1 92.38 131 PHE A C 1
ATOM 1036 O O . PHE A 1 131 ? 8.492 -7.348 -26.328 1 92.38 131 PHE A O 1
ATOM 1043 N N . PRO A 1 132 ? 10.422 -8.109 -27.203 1 84.81 132 PRO A N 1
ATOM 1044 C CA . PRO A 1 132 ? 11.039 -6.785 -27.109 1 84.81 132 PRO A CA 1
ATOM 1045 C C . PRO A 1 132 ? 10.328 -5.742 -27.969 1 84.81 132 PRO A C 1
ATOM 1047 O O . PRO A 1 132 ? 10.039 -5.996 -29.141 1 84.81 132 PRO A O 1
ATOM 1050 N N . SER A 1 133 ? 10 -4.5 -27.438 1 76.44 133 SER A N 1
ATOM 1051 C CA . SER A 1 133 ? 9.461 -3.346 -28.156 1 76.44 133 SER A CA 1
ATOM 1052 C C . SER A 1 133 ? 8.18 -3.705 -28.906 1 76.44 133 SER A C 1
ATOM 1054 O O . SER A 1 133 ? 7.762 -2.979 -29.812 1 76.44 133 SER A O 1
ATOM 1056 N N . LYS A 1 134 ? 7.574 -4.727 -28.641 1 72.88 134 LYS A N 1
ATOM 1057 C CA . LYS A 1 134 ? 6.398 -5.148 -29.391 1 72.88 134 LYS A CA 1
ATOM 1058 C C . LYS A 1 134 ? 5.109 -4.773 -28.672 1 72.88 134 LYS A C 1
ATOM 1060 O O . LYS A 1 134 ? 4.039 -4.723 -29.281 1 72.88 134 LYS A O 1
ATOM 1065 N N . LEU A 1 135 ? 5.316 -4.441 -27.469 1 78.81 135 LEU A N 1
ATOM 1066 C CA . LEU A 1 135 ? 4.098 -4.176 -26.703 1 78.81 135 LEU A CA 1
ATOM 1067 C C . LEU A 1 135 ? 4.078 -2.742 -26.188 1 78.81 135 LEU A C 1
ATOM 1069 O O . LEU A 1 135 ? 5.125 -2.189 -25.844 1 78.81 135 LEU A O 1
ATOM 1073 N N . ALA A 1 136 ? 2.953 -2.107 -26.188 1 76.31 136 ALA A N 1
ATOM 1074 C CA . ALA A 1 136 ? 2.762 -0.756 -25.656 1 76.31 136 ALA A CA 1
ATOM 1075 C C . ALA A 1 136 ? 2.9 -0.73 -24.141 1 76.31 136 ALA A C 1
ATOM 1077 O O . ALA A 1 136 ? 3.393 0.248 -23.578 1 76.31 136 ALA A O 1
ATOM 1078 N N . LYS A 1 137 ? 2.42 -1.802 -23.594 1 86.19 137 LYS A N 1
ATOM 1079 C CA . LYS A 1 137 ? 2.449 -1.988 -22.141 1 86.19 137 LYS A CA 1
ATOM 1080 C C . LYS A 1 137 ? 2.777 -3.434 -21.781 1 86.19 137 LYS A C 1
ATOM 1082 O O . LYS A 1 137 ? 2.623 -4.336 -22.609 1 86.19 137 LYS A O 1
ATOM 1087 N N . TYR A 1 138 ? 3.291 -3.652 -20.578 1 88.12 138 TYR A N 1
ATOM 1088 C CA . TYR A 1 138 ? 3.662 -5.004 -20.172 1 88.12 138 TYR A CA 1
ATOM 1089 C C . TYR A 1 138 ? 2.893 -5.434 -18.938 1 88.12 138 TYR A C 1
ATOM 1091 O O . TYR A 1 138 ? 3.309 -6.352 -18.219 1 88.12 138 TYR A O 1
ATOM 1099 N N . SER A 1 139 ? 1.818 -4.734 -18.672 1 88.38 139 SER A N 1
ATOM 1100 C CA . SER A 1 139 ? 0.975 -5.195 -17.578 1 88.38 139 SER A CA 1
ATOM 1101 C C . SER A 1 139 ? 0.333 -6.539 -17.906 1 88.38 139 SER A C 1
ATOM 1103 O O . SER A 1 139 ? 0.097 -6.855 -19.078 1 88.38 139 SER A O 1
ATOM 1105 N N . GLN A 1 140 ? 0.067 -7.297 -16.891 1 92.19 140 GLN A N 1
ATOM 1106 C CA . GLN A 1 140 ? -0.559 -8.602 -17.109 1 92.19 140 GLN A CA 1
ATOM 1107 C C . GLN A 1 140 ? -1.896 -8.453 -17.828 1 92.19 140 GLN A C 1
ATOM 1109 O O . GLN A 1 140 ? -2.193 -9.211 -18.75 1 92.19 140 GLN A O 1
ATOM 1114 N N . GLU A 1 141 ? -2.662 -7.488 -17.344 1 91.19 141 GLU A N 1
ATOM 1115 C CA . GLU A 1 141 ? -3.963 -7.242 -17.953 1 91.19 141 GLU A CA 1
ATOM 1116 C C . GLU A 1 141 ? -3.83 -6.984 -19.453 1 91.19 141 GLU A C 1
ATOM 1118 O O . GLU A 1 141 ? -4.582 -7.551 -20.25 1 91.19 141 GLU A O 1
ATOM 1123 N N . TYR A 1 142 ? -2.918 -6.188 -19.828 1 91.56 142 TYR A N 1
ATOM 1124 C CA . TYR A 1 142 ? -2.711 -5.844 -21.234 1 91.56 142 TYR A CA 1
ATOM 1125 C C . TYR A 1 142 ? -2.236 -7.055 -22.031 1 91.56 142 TYR A C 1
ATOM 1127 O O . TYR A 1 142 ? -2.73 -7.312 -23.125 1 91.56 142 TYR A O 1
ATOM 1135 N N . MET A 1 143 ? -1.354 -7.805 -21.5 1 94.75 143 MET A N 1
ATOM 1136 C CA . MET A 1 143 ? -0.79 -8.953 -22.219 1 94.75 143 MET A CA 1
ATOM 1137 C C . MET A 1 143 ? -1.837 -10.039 -22.406 1 94.75 143 MET A C 1
ATOM 1139 O O . MET A 1 143 ? -1.848 -10.727 -23.422 1 94.75 143 MET A O 1
ATOM 1143 N N . VAL A 1 144 ? -2.668 -10.188 -21.406 1 96 144 VAL A N 1
ATOM 1144 C CA . VAL A 1 144 ? -3.75 -11.156 -21.531 1 96 144 VAL A CA 1
ATOM 1145 C C . VAL A 1 144 ? -4.676 -10.758 -22.672 1 96 144 VAL A C 1
ATOM 1147 O O . VAL A 1 144 ? -5.094 -11.609 -23.469 1 96 144 VAL A O 1
ATOM 1150 N N . LYS A 1 145 ? -4.934 -9.5 -22.719 1 95.25 145 LYS A N 1
ATOM 1151 C CA . LYS A 1 145 ? -5.773 -9 -23.797 1 95.25 145 LYS A CA 1
ATOM 1152 C C . LYS A 1 145 ? -5.125 -9.242 -25.156 1 95.25 145 LYS A C 1
ATOM 1154 O O . LYS A 1 145 ? -5.777 -9.711 -26.094 1 95.25 145 LYS A O 1
ATOM 1159 N N . VAL A 1 146 ? -3.904 -9.016 -25.312 1 94.06 146 VAL A N 1
ATOM 1160 C CA . VAL A 1 146 ? -3.193 -9.062 -26.594 1 94.06 146 VAL A CA 1
ATOM 1161 C C . VAL A 1 146 ? -2.969 -10.508 -27 1 94.06 146 VAL A C 1
ATOM 1163 O O . VAL A 1 146 ? -3.211 -10.875 -28.156 1 94.06 146 VAL A O 1
ATOM 1166 N N . PHE A 1 147 ? -2.58 -11.352 -26.125 1 95.62 147 PHE A N 1
ATOM 1167 C CA . PHE A 1 147 ? -2.135 -12.695 -26.5 1 95.62 147 PHE A CA 1
ATOM 1168 C C . PHE A 1 147 ? -3.283 -13.695 -26.391 1 95.62 147 PHE A C 1
ATOM 1170 O O . PHE A 1 147 ? -3.318 -14.68 -27.125 1 95.62 147 PHE A O 1
ATOM 1177 N N . LEU A 1 148 ? -4.141 -13.445 -25.438 1 96.69 148 LEU A N 1
ATOM 1178 C CA . LEU A 1 148 ? -5.203 -14.414 -25.203 1 96.69 148 LEU A CA 1
ATOM 1179 C C . LEU A 1 148 ? -6.539 -13.883 -25.719 1 96.69 148 LEU A C 1
ATOM 1181 O O . LEU A 1 148 ? -7.527 -14.625 -25.75 1 96.69 148 LEU A O 1
ATOM 1185 N N . ASN A 1 149 ? -6.582 -12.625 -26.062 1 95.94 149 ASN A N 1
ATOM 1186 C CA . ASN A 1 149 ? -7.789 -11.984 -26.578 1 95.94 149 ASN A CA 1
ATOM 1187 C C . ASN A 1 149 ? -8.953 -12.141 -25.609 1 95.94 149 ASN A C 1
ATOM 1189 O O . ASN A 1 149 ? -10.062 -12.5 -26.016 1 95.94 149 ASN A O 1
ATOM 1193 N N . LYS A 1 150 ? -8.703 -11.969 -24.25 1 94.38 150 LYS A N 1
ATOM 1194 C CA . LYS A 1 150 ? -9.75 -12.055 -23.219 1 94.38 150 LYS A CA 1
ATOM 1195 C C . LYS A 1 150 ? -9.539 -11.008 -22.141 1 94.38 150 LYS A C 1
ATOM 1197 O O . LYS A 1 150 ? -8.469 -10.391 -22.047 1 94.38 150 LYS A O 1
ATOM 1202 N N . THR A 1 151 ? -10.625 -10.766 -21.484 1 92.44 151 THR A N 1
ATOM 1203 C CA . THR A 1 151 ? -10.586 -9.945 -20.281 1 92.44 151 THR A CA 1
ATOM 1204 C C . THR A 1 151 ? -10.93 -10.781 -19.047 1 92.44 151 THR A C 1
ATOM 1206 O O . THR A 1 151 ? -11.5 -11.867 -19.156 1 92.44 151 THR A O 1
ATOM 1209 N N . TYR A 1 152 ? -10.445 -10.398 -17.969 1 91.31 152 TYR A N 1
ATOM 1210 C CA . TYR A 1 152 ? -10.719 -11.055 -16.703 1 91.31 152 TYR A CA 1
ATOM 1211 C C . TYR A 1 152 ? -10.781 -10.039 -15.562 1 91.31 152 TYR A C 1
ATOM 1213 O O . TYR A 1 152 ? -10.578 -8.844 -15.781 1 91.31 152 TYR A O 1
ATOM 1221 N N . ASP A 1 153 ? -11.211 -10.5 -14.391 1 86.88 153 ASP A N 1
ATOM 1222 C CA . ASP A 1 153 ? -11.258 -9.633 -13.219 1 86.88 153 ASP A CA 1
ATOM 1223 C C . ASP A 1 153 ? -9.859 -9.398 -12.664 1 86.88 153 ASP A C 1
ATOM 1225 O O . ASP A 1 153 ? -9.461 -10.023 -11.68 1 86.88 153 ASP A O 1
ATOM 1229 N N . ALA A 1 154 ? -9.203 -8.414 -13.289 1 81.75 154 ALA A N 1
ATOM 1230 C CA . ALA A 1 154 ? -7.848 -8.078 -12.875 1 81.75 154 ALA A CA 1
ATOM 1231 C C . ALA A 1 154 ? -7.82 -7.59 -11.43 1 81.75 154 ALA A C 1
ATOM 1233 O O . ALA A 1 154 ? -8.797 -7.008 -10.945 1 81.75 154 ALA A O 1
ATOM 1234 N N . HIS A 1 155 ? -6.809 -7.91 -10.711 1 78.62 155 HIS A N 1
ATOM 1235 C CA . HIS A 1 155 ? -6.535 -7.535 -9.328 1 78.62 155 HIS A CA 1
ATOM 1236 C C . HIS A 1 155 ? -7.266 -8.453 -8.352 1 78.62 155 HIS A C 1
ATOM 1238 O O . HIS A 1 155 ? -7.141 -8.305 -7.137 1 78.62 155 HIS A O 1
ATOM 1244 N N . ASN A 1 156 ? -8.016 -9.32 -8.922 1 85.69 156 ASN A N 1
ATOM 1245 C CA . ASN A 1 156 ? -8.375 -10.523 -8.172 1 85.69 156 ASN A CA 1
ATOM 1246 C C . ASN A 1 156 ? -7.281 -11.578 -8.25 1 85.69 156 ASN A C 1
ATOM 1248 O O . ASN A 1 156 ? -7.02 -12.125 -9.32 1 85.69 156 ASN A O 1
ATOM 1252 N N . ALA A 1 157 ? -6.766 -11.805 -7.105 1 91.62 157 ALA A N 1
ATOM 1253 C CA . ALA A 1 157 ? -5.562 -12.625 -7.082 1 91.62 157 ALA A CA 1
ATOM 1254 C C . ALA A 1 157 ? -5.812 -13.984 -7.738 1 91.62 157 ALA A C 1
ATOM 1256 O O . ALA A 1 157 ? -4.961 -14.484 -8.477 1 91.62 157 ALA A O 1
ATOM 1257 N N . LEU A 1 158 ? -6.965 -14.602 -7.484 1 93.94 158 LEU A N 1
ATOM 1258 C CA . LEU A 1 158 ? -7.27 -15.898 -8.07 1 93.94 158 LEU A CA 1
ATOM 1259 C C . LEU A 1 158 ? -7.41 -15.789 -9.586 1 93.94 158 LEU A C 1
ATOM 1261 O O . LEU A 1 158 ? -6.883 -16.625 -10.32 1 93.94 158 LEU A O 1
ATOM 1265 N N . GLU A 1 159 ? -8.094 -14.797 -10.039 1 93.69 159 GLU A N 1
ATOM 1266 C CA . GLU A 1 159 ? -8.25 -14.586 -11.469 1 93.69 159 GLU A CA 1
ATOM 1267 C C . GLU A 1 159 ? -6.922 -14.227 -12.125 1 93.69 159 GLU A C 1
ATOM 1269 O O . GLU A 1 159 ? -6.648 -14.641 -13.258 1 93.69 159 GLU A O 1
ATOM 1274 N N . ASP A 1 160 ? -6.168 -13.469 -11.398 1 93.62 160 ASP A N 1
ATOM 1275 C CA . ASP A 1 160 ? -4.848 -13.109 -11.898 1 93.62 160 ASP A CA 1
ATOM 1276 C C . ASP A 1 160 ? -4.008 -14.359 -12.172 1 93.62 160 ASP A C 1
ATOM 1278 O O . ASP A 1 160 ? -3.348 -14.453 -13.211 1 93.62 160 ASP A O 1
ATOM 1282 N N . VAL A 1 161 ? -4.027 -15.305 -11.266 1 97 161 VAL A N 1
ATOM 1283 C CA . VAL A 1 161 ? -3.162 -16.469 -11.43 1 97 161 VAL A CA 1
ATOM 1284 C C . VAL A 1 161 ? -3.709 -17.359 -12.547 1 97 161 VAL A C 1
ATOM 1286 O O . VAL A 1 161 ? -2.943 -17.984 -13.289 1 97 161 VAL A O 1
ATOM 1289 N N . LYS A 1 162 ? -4.969 -17.469 -12.68 1 96.25 162 LYS A N 1
ATOM 1290 C CA . LYS A 1 162 ? -5.547 -18.234 -13.781 1 96.25 162 LYS A CA 1
ATOM 1291 C C . LYS A 1 162 ? -5.141 -17.641 -15.133 1 96.25 162 LYS A C 1
ATOM 1293 O O . LYS A 1 162 ? -4.711 -18.375 -16.016 1 96.25 162 LYS A O 1
ATOM 1298 N N . ALA A 1 163 ? -5.309 -16.391 -15.203 1 96.44 163 ALA A N 1
ATOM 1299 C CA . ALA A 1 163 ? -4.945 -15.703 -16.453 1 96.44 163 ALA A CA 1
ATOM 1300 C C . ALA A 1 163 ? -3.451 -15.844 -16.734 1 96.44 163 ALA A C 1
ATOM 1302 O O . ALA A 1 163 ? -3.049 -16.062 -17.875 1 96.44 163 ALA A O 1
ATOM 1303 N N . LEU A 1 164 ? -2.664 -15.727 -15.727 1 97 164 LEU A N 1
ATOM 1304 C CA . LEU A 1 164 ? -1.218 -15.812 -15.906 1 97 164 LEU A CA 1
ATOM 1305 C C . LEU A 1 164 ? -0.807 -17.203 -16.359 1 97 164 LEU A C 1
ATOM 1307 O O . LEU A 1 164 ? 0.087 -17.359 -17.188 1 97 164 LEU A O 1
ATOM 1311 N N . GLN A 1 165 ? -1.442 -18.219 -15.758 1 96.19 165 GLN A N 1
ATOM 1312 C CA . GLN A 1 165 ? -1.136 -19.578 -16.172 1 96.19 165 GLN A CA 1
ATOM 1313 C C . GLN A 1 165 ? -1.415 -19.781 -17.672 1 96.19 165 GLN A C 1
ATOM 1315 O O . GLN A 1 165 ? -0.601 -20.359 -18.391 1 96.19 165 GLN A O 1
ATOM 1320 N N . GLU A 1 166 ? -2.537 -19.297 -18.062 1 96.12 166 GLU A N 1
ATOM 1321 C CA . GLU A 1 166 ? -2.885 -19.406 -19.484 1 96.12 166 GLU A CA 1
ATOM 1322 C C . GLU A 1 166 ? -1.884 -18.656 -20.344 1 96.12 166 GLU A C 1
ATOM 1324 O O . GLU A 1 166 ? -1.474 -19.141 -21.406 1 96.12 166 GLU A O 1
ATOM 1329 N N . LEU A 1 167 ? -1.582 -17.484 -19.906 1 95.94 167 LEU A N 1
ATOM 1330 C CA . LEU A 1 167 ? -0.633 -16.656 -20.641 1 95.94 167 LEU A CA 1
ATOM 1331 C C . LEU A 1 167 ? 0.716 -17.359 -20.766 1 95.94 167 LEU A C 1
ATOM 1333 O O . LEU A 1 167 ? 1.303 -17.391 -21.844 1 95.94 167 LEU A O 1
ATOM 1337 N N . TYR A 1 168 ? 1.148 -17.875 -19.625 1 95.81 168 TYR A N 1
ATOM 1338 C CA . TYR A 1 168 ? 2.426 -18.562 -19.578 1 95.81 168 TYR A CA 1
ATOM 1339 C C . TYR A 1 168 ? 2.42 -19.766 -20.516 1 95.81 168 TYR A C 1
ATOM 1341 O O . TYR A 1 168 ? 3.402 -20.016 -21.219 1 95.81 168 TYR A O 1
ATOM 1349 N N . GLN A 1 169 ? 1.375 -20.5 -20.531 1 94.62 169 GLN A N 1
ATOM 1350 C CA . GLN A 1 169 ? 1.233 -21.641 -21.422 1 94.62 169 GLN A CA 1
ATOM 1351 C C . GLN A 1 169 ? 1.258 -21.203 -22.875 1 94.62 169 GLN A C 1
ATOM 1353 O O . GLN A 1 169 ? 1.874 -21.875 -23.719 1 94.62 16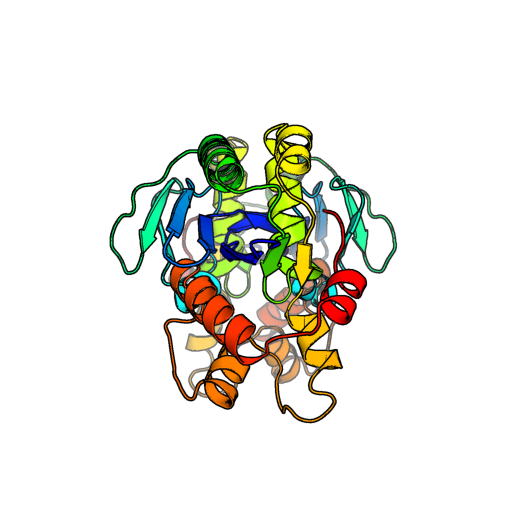9 GLN A O 1
ATOM 1358 N N . LYS A 1 170 ? 0.627 -20.156 -23.156 1 94.75 170 LYS A N 1
ATOM 1359 C CA . LYS A 1 170 ? 0.605 -19.609 -24.516 1 94.75 170 LYS A CA 1
ATOM 1360 C C . LYS A 1 170 ? 2.004 -19.203 -24.969 1 94.75 170 LYS A C 1
ATOM 1362 O O . LYS A 1 170 ? 2.387 -19.438 -26.109 1 94.75 170 LYS A O 1
ATOM 1367 N N . TRP A 1 171 ? 2.74 -18.484 -24.047 1 94.56 171 TRP A N 1
ATOM 1368 C CA . TRP A 1 171 ? 4.09 -18.031 -24.359 1 94.56 171 TRP A CA 1
ATOM 1369 C C . TRP A 1 171 ? 5.027 -19.203 -24.609 1 94.56 171 TRP 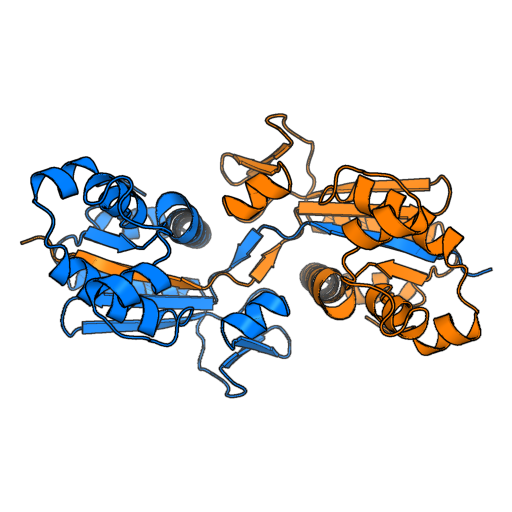A C 1
ATOM 1371 O O . TRP A 1 171 ? 5.906 -19.125 -25.469 1 94.56 171 TRP A O 1
ATOM 1381 N N . SER A 1 172 ? 4.898 -20.266 -23.797 1 93.5 172 SER A N 1
ATOM 1382 C CA . SER A 1 172 ? 5.719 -21.469 -23.891 1 93.5 172 SER A CA 1
ATOM 1383 C C . SER A 1 172 ? 7.199 -21.125 -23.969 1 93.5 172 SER A C 1
ATOM 1385 O O . SER A 1 172 ? 7.883 -21.516 -24.922 1 93.5 172 SER A O 1
ATOM 1387 N N . PRO A 1 173 ? 7.66 -20.469 -22.969 1 93.62 173 PRO A N 1
ATOM 1388 C CA . PRO A 1 173 ? 9.086 -20.125 -23 1 93.62 173 PRO A CA 1
ATOM 1389 C C . PRO A 1 173 ? 9.992 -21.344 -22.953 1 93.62 173 PRO A C 1
ATOM 1391 O O . PRO A 1 173 ? 9.625 -22.375 -22.375 1 93.62 173 PRO A O 1
ATOM 1394 N N . SER A 1 174 ? 11.234 -21.219 -23.594 1 93.62 174 SER A N 1
ATOM 1395 C CA . SER A 1 174 ? 12.211 -22.297 -23.562 1 93.62 174 SER A CA 1
ATOM 1396 C C . SER A 1 174 ? 12.727 -22.531 -22.141 1 93.62 174 SER A C 1
ATOM 1398 O O . SER A 1 174 ? 12.734 -21.625 -21.312 1 93.62 174 SER A O 1
ATOM 1400 N N . GLN A 1 175 ? 13.133 -23.719 -21.891 1 92 175 GLN A N 1
ATOM 1401 C CA . GLN A 1 175 ? 13.68 -24.078 -20.594 1 92 175 GLN A CA 1
ATOM 1402 C C . GLN A 1 175 ? 14.93 -23.25 -20.281 1 92 175 GLN A C 1
ATOM 1404 O O . GLN A 1 175 ? 15.172 -22.906 -19.125 1 92 175 GLN A O 1
ATOM 1409 N N . GLU A 1 176 ? 15.641 -23 -21.312 1 93.62 176 GLU A N 1
ATOM 1410 C CA . GLU A 1 176 ? 16.844 -22.203 -21.125 1 93.62 176 GLU A CA 1
ATOM 1411 C C . GLU A 1 176 ? 16.516 -20.797 -20.641 1 93.62 176 GLU A C 1
ATOM 1413 O O . GLU A 1 176 ? 17.172 -20.281 -19.734 1 93.62 176 GLU A O 1
ATOM 1418 N N . LEU A 1 177 ? 15.547 -20.203 -21.25 1 93.81 177 LEU A N 1
ATOM 1419 C CA . LEU A 1 177 ? 15.125 -18.859 -20.859 1 93.81 177 LEU A CA 1
ATOM 1420 C C . LEU A 1 177 ? 14.617 -18.844 -19.422 1 93.81 177 LEU A C 1
ATOM 1422 O O . LEU A 1 177 ? 14.938 -17.938 -18.656 1 93.81 177 LEU A O 1
ATOM 1426 N N . VAL A 1 178 ? 13.844 -19.859 -19.094 1 94.25 178 VAL A N 1
ATOM 1427 C CA . VAL A 1 178 ? 13.297 -19.984 -17.75 1 94.25 178 VAL A CA 1
ATOM 1428 C C . VAL A 1 178 ? 14.43 -20.109 -16.734 1 94.25 178 VAL A C 1
ATOM 1430 O O . VAL A 1 178 ? 14.43 -19.422 -15.719 1 94.25 178 VAL A O 1
ATOM 1433 N N . ARG A 1 179 ? 15.359 -20.969 -17.031 1 92.88 179 ARG A N 1
ATOM 1434 C CA . ARG A 1 179 ? 16.484 -21.172 -16.141 1 92.88 179 ARG A CA 1
ATOM 1435 C C . ARG A 1 179 ? 17.266 -19.875 -15.922 1 92.88 179 ARG A C 1
ATOM 1437 O O . ARG A 1 179 ? 17.672 -19.578 -14.805 1 92.88 179 ARG A O 1
ATOM 1444 N N . ARG A 1 180 ? 17.375 -19.078 -16.906 1 93.75 180 ARG A N 1
ATOM 1445 C CA . ARG A 1 180 ? 18.141 -17.844 -16.859 1 93.75 180 ARG A CA 1
ATOM 1446 C C . ARG A 1 180 ? 17.438 -16.781 -16.016 1 93.75 180 ARG A C 1
ATOM 1448 O O . ARG A 1 180 ? 18.078 -15.906 -15.438 1 93.75 180 ARG A O 1
ATOM 1455 N N . HIS A 1 181 ? 16.125 -16.906 -15.969 1 93.5 181 HIS A N 1
ATOM 1456 C CA . HIS A 1 181 ? 15.375 -15.867 -15.297 1 93.5 181 HIS A CA 1
ATOM 1457 C C . HIS A 1 181 ? 14.883 -16.328 -13.93 1 93.5 181 HIS A C 1
ATOM 1459 O O . HIS A 1 181 ? 14.164 -15.594 -13.242 1 93.5 181 HIS A O 1
ATOM 1465 N N . THR A 1 182 ? 15.273 -17.594 -13.617 1 93.56 182 THR A N 1
ATOM 1466 C CA . THR A 1 182 ? 14.922 -18.094 -12.297 1 93.56 182 THR A CA 1
ATOM 1467 C C . THR A 1 182 ? 15.805 -17.469 -11.219 1 93.56 182 THR A C 1
ATOM 1469 O O . THR A 1 182 ? 17.016 -17.312 -11.414 1 93.56 182 THR A O 1
ATOM 1472 N N . PHE A 1 183 ? 15.258 -17.125 -10.07 1 93 183 PHE A N 1
ATOM 1473 C CA . PHE A 1 183 ? 16 -16.5 -8.984 1 93 183 PHE A CA 1
ATOM 1474 C C . PHE A 1 183 ? 15.477 -16.953 -7.633 1 93 183 PHE A C 1
ATOM 1476 O O . PHE A 1 183 ? 14.336 -17.406 -7.523 1 93 183 PHE A O 1
ATOM 1483 N N . PRO A 1 184 ? 16.297 -17 -6.66 1 89.19 184 PRO A N 1
ATOM 1484 C CA . PRO A 1 184 ? 15.859 -17.375 -5.312 1 89.19 184 PRO A CA 1
ATOM 1485 C C . PRO A 1 184 ? 15.086 -16.25 -4.617 1 89.19 184 PRO A C 1
ATOM 1487 O O . PRO A 1 184 ? 15.07 -15.117 -5.086 1 89.19 184 PRO A O 1
ATOM 1490 N N . LEU A 1 185 ? 14.375 -16.656 -3.572 1 84.25 185 LEU A N 1
ATOM 1491 C CA . LEU A 1 185 ? 13.672 -15.664 -2.77 1 84.25 185 LEU A CA 1
ATOM 1492 C C . LEU A 1 185 ? 14.648 -14.781 -2.006 1 84.25 185 LEU A C 1
ATOM 1494 O O . LEU A 1 185 ? 15.594 -15.281 -1.389 1 84.25 185 LEU A O 1
ATOM 1498 N N . MET B 1 1 ? 9.82 -32.344 -15.039 1 36 1 MET B N 1
ATOM 1499 C CA . MET B 1 1 ? 8.836 -31.391 -15.57 1 36 1 MET B CA 1
ATOM 1500 C C . MET B 1 1 ? 8.453 -30.359 -14.516 1 36 1 MET B C 1
ATOM 1502 O O . MET B 1 1 ? 8.055 -30.719 -13.406 1 36 1 MET B O 1
ATOM 1506 N N . THR B 1 2 ? 9.219 -29.375 -14.414 1 49.91 2 THR B N 1
ATOM 1507 C CA . THR B 1 2 ? 9.023 -28.422 -13.328 1 49.91 2 THR B CA 1
ATOM 1508 C C . THR B 1 2 ? 7.652 -27.766 -13.422 1 49.91 2 THR B C 1
ATOM 1510 O O . THR B 1 2 ? 7.156 -27.5 -14.523 1 49.91 2 THR B O 1
ATOM 1513 N N . GLU B 1 3 ? 6.738 -28.281 -12.477 1 65.38 3 GLU B N 1
ATOM 1514 C CA . GLU B 1 3 ? 5.449 -27.594 -12.375 1 65.38 3 GLU B CA 1
ATOM 1515 C C . GLU B 1 3 ? 5.633 -26.125 -12 1 65.38 3 GLU B C 1
ATOM 1517 O O . GLU B 1 3 ? 6.379 -25.812 -11.07 1 65.38 3 GLU B O 1
ATOM 1522 N N . SER B 1 4 ? 5.281 -25.25 -12.977 1 78.19 4 SER B N 1
ATOM 1523 C CA . SER B 1 4 ? 5.395 -23.828 -12.711 1 78.19 4 SER B CA 1
ATOM 1524 C C . SER B 1 4 ? 4.074 -23.25 -12.219 1 78.19 4 SER B C 1
ATOM 1526 O O . SER B 1 4 ? 3.234 -22.828 -13.023 1 78.19 4 SER B O 1
ATOM 1528 N N . PRO B 1 5 ? 3.881 -23.406 -10.898 1 84.06 5 PRO B N 1
ATOM 1529 C CA . PRO B 1 5 ? 2.68 -22.734 -10.391 1 84.06 5 PRO B CA 1
ATOM 1530 C C . PRO B 1 5 ? 2.775 -21.219 -10.461 1 84.06 5 PRO B C 1
ATOM 1532 O O . PRO B 1 5 ? 3.865 -20.656 -10.32 1 84.06 5 PRO B O 1
ATOM 1535 N N . SER B 1 6 ? 1.647 -20.609 -10.789 1 89.12 6 SER B N 1
ATOM 1536 C CA . SER B 1 6 ? 1.536 -19.156 -10.75 1 89.12 6 SER B CA 1
ATOM 1537 C C . SER B 1 6 ? 1.025 -18.672 -9.398 1 89.12 6 SER B C 1
ATOM 1539 O O . SER B 1 6 ? 0.182 -19.328 -8.781 1 89.12 6 SER B O 1
ATOM 1541 N N . THR B 1 7 ? 1.591 -17.578 -8.914 1 86.81 7 THR B N 1
ATOM 1542 C CA . THR B 1 7 ? 1.22 -17.016 -7.617 1 86.81 7 THR B CA 1
ATOM 1543 C C . THR B 1 7 ? 0.891 -15.531 -7.738 1 86.81 7 THR B C 1
ATOM 1545 O O . THR B 1 7 ? 1.45 -14.836 -8.586 1 86.81 7 THR B O 1
ATOM 1548 N N . SER B 1 8 ? -0.064 -15.008 -6.98 1 87.5 8 SER B N 1
ATOM 1549 C CA . SER B 1 8 ? -0.427 -13.594 -6.879 1 87.5 8 SER B CA 1
ATOM 1550 C C . SER B 1 8 ? -0.806 -13.227 -5.449 1 87.5 8 SER B C 1
ATOM 1552 O O . SER B 1 8 ? -1.487 -13.992 -4.762 1 87.5 8 SER B O 1
ATOM 1554 N N . ILE B 1 9 ? -0.209 -12.109 -4.969 1 79.56 9 ILE B N 1
ATOM 1555 C CA . ILE B 1 9 ? -0.487 -11.586 -3.635 1 79.56 9 ILE B CA 1
ATOM 1556 C C . ILE B 1 9 ? -1.203 -10.242 -3.746 1 79.56 9 ILE B C 1
ATOM 1558 O O . ILE B 1 9 ? -0.792 -9.375 -4.52 1 79.56 9 ILE B O 1
ATOM 1562 N N . ASP B 1 10 ? -2.281 -10.031 -3.01 1 76.88 10 ASP B N 1
ATOM 1563 C CA . ASP B 1 10 ? -2.916 -8.727 -2.85 1 76.88 10 ASP B CA 1
ATOM 1564 C C . ASP B 1 10 ? -2.461 -8.055 -1.559 1 76.88 10 ASP B C 1
ATOM 1566 O O . ASP B 1 10 ? -2.623 -8.609 -0.47 1 76.88 10 ASP B O 1
ATOM 1570 N N . THR B 1 11 ? -1.69 -6.879 -1.595 1 63.03 11 THR B N 1
ATOM 1571 C CA . THR B 1 11 ? -1.068 -6.176 -0.478 1 63.03 11 THR B CA 1
ATOM 1572 C C . THR B 1 11 ? -1.713 -4.809 -0.274 1 63.03 11 THR B C 1
ATOM 1574 O O . THR B 1 11 ? -1.057 -3.869 0.179 1 63.03 11 THR B O 1
ATOM 1577 N N . SER B 1 12 ? -2.777 -4.508 -0.403 1 58.69 12 SER B N 1
ATOM 1578 C CA . SER B 1 12 ? -3.395 -3.184 -0.398 1 58.69 12 SER B CA 1
ATOM 1579 C C . SER B 1 12 ? -3.41 -2.586 1.005 1 58.69 12 SER B C 1
ATOM 1581 O O . SER B 1 12 ? -3.971 -1.509 1.22 1 58.69 12 SER B O 1
ATOM 1583 N N . MET B 1 13 ? -2.633 -3.244 2.027 1 59.25 13 MET B N 1
ATOM 1584 C CA . MET B 1 13 ? -2.562 -2.641 3.355 1 59.25 13 MET B CA 1
ATOM 1585 C C . MET B 1 13 ? -1.211 -1.971 3.578 1 59.25 13 MET B C 1
ATOM 1587 O O . MET B 1 13 ? -0.175 -2.504 3.176 1 59.25 13 MET B O 1
ATOM 1591 N N . CYS B 1 14 ? -1.037 -0.601 4.055 1 62.62 14 CYS B N 1
ATOM 1592 C CA . CYS B 1 14 ? 0.203 0.166 4.105 1 62.62 14 CYS B CA 1
ATOM 1593 C C . CYS B 1 14 ? 0.514 0.603 5.531 1 62.62 14 CYS B C 1
ATOM 1595 O O . CYS B 1 14 ? -0.398 0.868 6.316 1 62.62 14 CYS B O 1
ATOM 1597 N N . ASP B 1 15 ? 1.85 0.553 5.984 1 70.12 15 ASP B N 1
ATOM 1598 C CA . ASP B 1 15 ? 2.363 1.056 7.254 1 70.12 15 ASP B CA 1
ATOM 1599 C C . ASP B 1 15 ? 2.891 2.482 7.109 1 70.12 15 ASP B C 1
ATOM 1601 O O . ASP B 1 15 ? 3.238 2.91 6.008 1 70.12 15 ASP B O 1
ATOM 1605 N N . ILE B 1 16 ? 3 3.188 8.312 1 82 16 ILE B N 1
ATOM 1606 C CA . ILE B 1 16 ? 3.523 4.551 8.344 1 82 16 ILE B CA 1
ATOM 1607 C C . ILE B 1 16 ? 5.051 4.516 8.32 1 82 16 ILE B C 1
ATOM 1609 O O . ILE B 1 16 ? 5.672 3.842 9.148 1 82 16 ILE B O 1
ATOM 1613 N N . ILE B 1 17 ? 5.699 5.211 7.402 1 86.81 17 ILE B N 1
ATOM 1614 C CA . ILE B 1 17 ? 7.156 5.285 7.398 1 86.81 17 ILE B CA 1
ATOM 1615 C C . ILE B 1 17 ? 7.598 6.715 7.695 1 86.81 17 ILE B C 1
ATOM 1617 O O . ILE B 1 17 ? 8.758 6.949 8.047 1 86.81 17 ILE B O 1
ATOM 1621 N N . GLN B 1 18 ? 6.707 7.605 7.477 1 92.62 18 GLN B N 1
ATOM 1622 C CA . GLN B 1 18 ? 6.984 9.008 7.758 1 92.62 18 GLN B CA 1
ATOM 1623 C C . GLN B 1 18 ? 5.727 9.734 8.234 1 92.62 18 GLN B C 1
ATOM 1625 O O . GLN B 1 18 ? 4.645 9.531 7.676 1 92.62 18 GLN B O 1
ATOM 1630 N N . LEU B 1 19 ? 5.883 10.477 9.273 1 95.38 19 LEU B N 1
ATOM 1631 C CA . LEU B 1 19 ? 4.816 11.344 9.766 1 95.38 19 LEU B CA 1
ATOM 1632 C C . LEU B 1 19 ? 5.293 12.781 9.891 1 95.38 19 LEU B C 1
ATOM 1634 O O . LEU B 1 19 ? 6.281 13.055 10.57 1 95.38 19 LEU B O 1
ATOM 1638 N N . SER B 1 20 ? 4.621 13.633 9.141 1 97.62 20 SER B N 1
ATOM 1639 C CA . SER B 1 20 ? 4.965 15.055 9.172 1 97.62 20 SER B CA 1
ATOM 1640 C C . SER B 1 20 ? 3.746 15.914 9.492 1 97.62 20 SER B C 1
ATOM 1642 O O . SER B 1 20 ? 2.617 15.547 9.156 1 97.62 20 SER B O 1
ATOM 1644 N N . ALA B 1 21 ? 4.012 17.031 10.18 1 98 21 ALA B N 1
ATOM 1645 C CA . ALA B 1 21 ? 2.988 18.031 10.477 1 98 21 ALA B CA 1
ATOM 1646 C C . ALA B 1 21 ? 3.592 19.438 10.555 1 98 21 ALA B C 1
ATOM 1648 O O . ALA B 1 21 ? 4.797 19.594 10.766 1 98 21 ALA B O 1
ATOM 1649 N N . ILE B 1 22 ? 2.771 20.438 10.305 1 97.62 22 ILE B N 1
ATOM 1650 C CA . ILE B 1 22 ? 3.256 21.812 10.391 1 97.62 22 ILE B CA 1
ATOM 1651 C C . ILE B 1 22 ? 2.135 22.719 10.867 1 97.62 22 ILE B C 1
ATOM 1653 O O . ILE B 1 22 ? 0.963 22.5 10.555 1 97.62 22 ILE B O 1
ATOM 1657 N N . SER B 1 23 ? 2.447 23.656 11.656 1 96.19 23 SER B N 1
ATOM 1658 C CA . SER B 1 23 ? 1.615 24.781 12.07 1 96.19 23 SER B CA 1
ATOM 1659 C C . SER B 1 23 ? 2.434 26.062 12.188 1 96.19 23 SER B C 1
ATOM 1661 O O . SER B 1 23 ? 3.277 26.188 13.07 1 96.19 23 SER B O 1
ATOM 1663 N N . GLY B 1 24 ? 2.105 26.922 11.273 1 94.38 24 GLY B N 1
ATOM 1664 C CA . GLY B 1 24 ? 2.961 28.109 11.242 1 94.38 24 GLY B CA 1
ATOM 1665 C C . GLY B 1 24 ? 4.418 27.781 10.984 1 94.38 24 GLY B C 1
ATOM 1666 O O . GLY B 1 24 ? 4.75 27.172 9.953 1 94.38 24 GLY B O 1
ATOM 1667 N N . GLU B 1 25 ? 5.258 28.109 11.961 1 93.69 25 GLU B N 1
ATOM 1668 C CA . GLU B 1 25 ? 6.691 27.875 11.805 1 93.69 25 GLU B CA 1
ATOM 1669 C C . GLU B 1 25 ? 7.121 26.594 12.516 1 93.69 25 GLU B C 1
ATOM 1671 O O . GLU B 1 25 ? 8.258 26.156 12.352 1 93.69 25 GLU B O 1
ATOM 1676 N N . ARG B 1 26 ? 6.293 26.031 13.258 1 95.56 26 ARG B N 1
ATOM 1677 C CA . ARG B 1 26 ? 6.594 24.797 13.977 1 95.56 26 ARG B CA 1
ATOM 1678 C C . ARG B 1 26 ? 6.289 23.562 13.125 1 95.56 26 ARG B C 1
ATOM 1680 O O . ARG B 1 26 ? 5.219 23.484 12.523 1 95.56 26 ARG B O 1
ATOM 1687 N N . SER B 1 27 ? 7.266 22.703 13.094 1 96.38 27 SER B N 1
ATOM 1688 C CA . SER B 1 27 ? 7.066 21.531 12.266 1 96.38 27 SER B CA 1
ATOM 1689 C C . SER B 1 27 ? 7.473 20.25 13.008 1 96.38 27 SER B C 1
ATOM 1691 O O . SER B 1 27 ? 8.203 20.312 14 1 96.38 27 SER B O 1
ATOM 1693 N N . PHE B 1 28 ? 6.914 19.188 12.656 1 97.44 28 PHE B N 1
ATOM 1694 C CA . PHE B 1 28 ? 7.18 17.844 13.125 1 97.44 28 PHE B CA 1
ATOM 1695 C C . PHE B 1 28 ? 7.496 16.906 11.961 1 97.44 28 PHE B C 1
ATOM 1697 O O . PHE B 1 28 ? 6.793 16.922 10.945 1 97.44 28 PHE B O 1
ATOM 1704 N N . ASN B 1 29 ? 8.531 16.156 12.031 1 97.38 29 ASN B N 1
ATOM 1705 C CA . ASN B 1 29 ? 8.93 15.203 11 1 97.38 29 ASN B CA 1
ATOM 1706 C C . ASN B 1 29 ? 9.727 14.039 11.586 1 97.38 29 ASN B C 1
ATOM 1708 O O . ASN B 1 29 ? 10.844 14.227 12.062 1 97.38 29 ASN B O 1
ATOM 1712 N N . VAL B 1 30 ? 9.133 12.891 11.547 1 96.44 30 VAL B N 1
ATOM 1713 C CA . VAL B 1 30 ? 9.781 11.734 12.148 1 96.44 30 VAL B CA 1
ATOM 1714 C C . VAL B 1 30 ? 9.602 10.516 11.25 1 96.44 30 VAL B C 1
ATOM 1716 O O . VAL B 1 30 ? 8.578 10.383 10.57 1 96.44 30 VAL B O 1
ATOM 1719 N N . TYR B 1 31 ? 10.594 9.672 11.234 1 94.38 31 TYR B N 1
ATOM 1720 C CA . TYR B 1 31 ? 10.57 8.438 10.445 1 94.38 31 TYR B CA 1
ATOM 1721 C C . TYR B 1 31 ? 10.391 7.223 11.344 1 94.38 31 TYR B C 1
ATOM 1723 O O . TYR B 1 31 ? 10.969 7.152 12.43 1 94.38 31 TYR B O 1
ATOM 1731 N N . ALA B 1 32 ? 9.594 6.348 10.859 1 92.12 32 ALA B N 1
ATOM 1732 C CA . ALA B 1 32 ? 9.344 5.113 11.602 1 92.12 32 ALA B CA 1
ATOM 1733 C C . ALA B 1 32 ? 10.156 3.957 11.031 1 92.12 32 ALA B C 1
ATOM 1735 O O . ALA B 1 32 ? 10.422 3.908 9.828 1 92.12 32 ALA B O 1
ATOM 1736 N N . VAL B 1 33 ? 10.445 3.084 11.945 1 84.12 33 VAL B N 1
ATOM 1737 C CA . VAL B 1 33 ? 11.062 1.842 11.5 1 84.12 33 VAL B CA 1
ATOM 1738 C C . VAL B 1 33 ? 10.125 1.106 10.547 1 84.12 33 VAL B C 1
ATOM 1740 O O . VAL B 1 33 ? 8.969 0.853 10.875 1 84.12 33 VAL B O 1
ATOM 1743 N N . PRO B 1 34 ? 10.625 0.89 9.367 1 80.38 34 PRO B N 1
ATOM 1744 C CA . PRO B 1 34 ? 9.773 0.166 8.422 1 80.38 34 PRO B CA 1
ATOM 1745 C C . PRO B 1 34 ? 9.477 -1.265 8.867 1 80.38 34 PRO B C 1
ATOM 1747 O O . PRO B 1 34 ? 10.344 -1.919 9.461 1 80.38 34 PRO B O 1
ATOM 1750 N N . ARG B 1 35 ? 8.266 -1.608 8.672 1 67.44 35 ARG B N 1
ATOM 1751 C CA . ARG B 1 35 ? 7.879 -2.955 9.078 1 67.44 35 ARG B CA 1
ATOM 1752 C C . ARG B 1 35 ? 7.609 -3.84 7.867 1 67.44 35 ARG B C 1
ATOM 1754 O O . ARG B 1 35 ? 7.34 -5.035 8.016 1 67.44 35 ARG B O 1
ATOM 1761 N N . CYS B 1 36 ? 7.555 -3.184 6.781 1 60.44 36 CYS B N 1
ATOM 1762 C CA . CYS B 1 36 ? 7.305 -3.932 5.555 1 60.44 36 CYS B CA 1
ATOM 1763 C C . CYS B 1 36 ? 8.141 -3.381 4.402 1 60.44 36 CYS B C 1
ATOM 1765 O O . CYS B 1 36 ? 8.852 -2.389 4.562 1 60.44 36 CYS B O 1
ATOM 1767 N N . THR B 1 37 ? 8.078 -4.105 3.283 1 58.62 37 THR B N 1
ATOM 1768 C CA . THR B 1 37 ? 8.812 -3.637 2.111 1 58.62 37 THR B CA 1
ATOM 1769 C C . THR B 1 37 ? 7.988 -2.604 1.343 1 58.62 37 THR B C 1
ATOM 1771 O O . THR B 1 37 ? 6.777 -2.498 1.538 1 58.62 37 THR B O 1
ATOM 1774 N N . MET B 1 38 ? 8.781 -1.881 0.622 1 67.94 38 MET B N 1
ATOM 1775 C CA . MET B 1 38 ? 8.172 -0.865 -0.23 1 67.94 38 MET B CA 1
ATOM 1776 C C . MET B 1 38 ? 8.109 -1.335 -1.68 1 67.94 38 MET B C 1
ATOM 1778 O O . MET B 1 38 ? 9.055 -1.952 -2.176 1 67.94 38 MET B O 1
ATOM 1782 N N . THR B 1 39 ? 7.012 -1.132 -2.242 1 60.94 39 THR B N 1
ATOM 1783 C CA . THR B 1 39 ? 6.922 -1.428 -3.668 1 60.94 39 THR B CA 1
ATOM 1784 C C . THR B 1 39 ? 7.863 -0.533 -4.469 1 60.94 39 THR B C 1
ATOM 1786 O O . THR B 1 39 ? 8.234 0.551 -4.012 1 60.94 39 THR B O 1
ATOM 1789 N N . ASP B 1 40 ? 8.172 -0.999 -5.625 1 58.81 40 ASP B N 1
ATOM 1790 C CA . ASP B 1 40 ? 9.008 -0.191 -6.508 1 58.81 40 ASP B CA 1
ATOM 1791 C C . ASP B 1 40 ? 8.336 1.142 -6.832 1 58.81 40 ASP B C 1
ATOM 1793 O O . ASP B 1 40 ? 9 2.178 -6.895 1 58.81 40 ASP B O 1
ATOM 1797 N N . GLU B 1 41 ? 7.133 0.977 -7.043 1 59.72 41 GLU B N 1
ATOM 1798 C CA . GLU B 1 41 ? 6.387 2.191 -7.363 1 59.72 41 GLU B CA 1
ATOM 1799 C C . GLU B 1 41 ? 6.445 3.191 -6.211 1 59.72 41 GLU B C 1
ATOM 1801 O O . GLU B 1 41 ? 6.719 4.375 -6.422 1 59.72 41 GLU B O 1
ATOM 1806 N N . ALA B 1 42 ? 6.207 2.715 -5.016 1 69.94 42 ALA B N 1
ATOM 1807 C CA . ALA B 1 42 ? 6.262 3.576 -3.838 1 69.94 42 ALA B CA 1
ATOM 1808 C C . ALA B 1 42 ? 7.66 4.156 -3.648 1 69.94 42 ALA B C 1
ATOM 1810 O O . ALA B 1 42 ? 7.812 5.332 -3.307 1 69.94 42 ALA B O 1
ATOM 1811 N N . SER B 1 43 ? 8.602 3.312 -3.939 1 76.12 43 SER B N 1
ATOM 1812 C CA . SER B 1 43 ? 9.984 3.754 -3.803 1 76.12 43 SER B CA 1
ATOM 1813 C C . SER B 1 43 ? 10.32 4.844 -4.812 1 76.12 43 SER B C 1
ATOM 1815 O O . SER B 1 43 ? 10.984 5.828 -4.477 1 76.12 43 SER B O 1
ATOM 1817 N N . ARG B 1 44 ? 9.875 4.633 -5.973 1 73.56 44 ARG B N 1
ATOM 1818 C CA . ARG B 1 44 ? 10.141 5.59 -7.047 1 73.56 44 ARG B CA 1
ATOM 1819 C C . ARG B 1 44 ? 9.484 6.934 -6.758 1 73.56 44 ARG B C 1
ATOM 1821 O O . ARG B 1 44 ? 10.102 7.984 -6.934 1 73.56 44 ARG B O 1
ATOM 1828 N N . VAL B 1 45 ? 8.328 6.879 -6.234 1 71.81 45 VAL B N 1
ATOM 1829 C CA . VAL B 1 45 ? 7.535 8.086 -6.043 1 71.81 45 VAL B CA 1
ATOM 1830 C C . VAL B 1 45 ? 8.008 8.828 -4.793 1 71.81 45 VAL B C 1
ATOM 1832 O O . VAL B 1 45 ? 8.055 10.055 -4.773 1 71.81 45 VAL B O 1
ATOM 1835 N N . THR B 1 46 ? 8.422 8.102 -3.773 1 81.81 46 THR B N 1
ATOM 1836 C CA . THR B 1 46 ? 8.695 8.734 -2.486 1 81.81 46 THR B CA 1
ATOM 1837 C C . THR B 1 46 ? 10.195 8.922 -2.283 1 81.81 46 THR B C 1
ATOM 1839 O O . THR B 1 46 ? 10.617 9.719 -1.443 1 81.81 46 THR B O 1
ATOM 1842 N N . GLY B 1 47 ? 10.961 8.055 -2.984 1 85.38 47 GLY B N 1
ATOM 1843 C CA . GLY B 1 47 ? 12.406 8.086 -2.779 1 85.38 47 GLY B CA 1
ATOM 1844 C C . GLY B 1 47 ? 12.859 7.215 -1.622 1 85.38 47 GLY B C 1
ATOM 1845 O O . GLY B 1 47 ? 14.055 7.102 -1.356 1 85.38 47 GLY B O 1
ATOM 1846 N N . PHE B 1 48 ? 11.883 6.621 -0.975 1 86.62 48 PHE B N 1
ATOM 1847 C CA . PHE B 1 48 ? 12.234 5.742 0.134 1 86.62 48 PHE B CA 1
ATOM 1848 C C . PHE B 1 48 ? 12.578 4.344 -0.371 1 86.62 48 PHE B C 1
ATOM 1850 O O . PHE B 1 48 ? 11.992 3.871 -1.349 1 86.62 48 PHE B O 1
ATOM 1857 N N . THR B 1 49 ? 13.547 3.766 0.224 1 83.38 49 THR B N 1
ATOM 1858 C CA . THR B 1 49 ? 13.844 2.348 0.056 1 83.38 49 THR B CA 1
ATOM 1859 C C . THR B 1 49 ? 14.133 1.692 1.402 1 83.38 49 THR B C 1
ATOM 1861 O O . THR B 1 49 ? 14.578 2.357 2.34 1 83.38 49 THR B O 1
ATOM 1864 N N . VAL B 1 50 ? 13.727 0.515 1.497 1 78.06 50 VAL B N 1
ATOM 1865 C CA . VAL B 1 50 ? 14 -0.24 2.717 1 78.06 50 VAL B CA 1
ATOM 1866 C C . VAL B 1 50 ? 15.078 -1.283 2.453 1 78.06 50 VAL B C 1
ATOM 1868 O O . VAL B 1 50 ? 14.984 -2.064 1.504 1 78.06 50 VAL B O 1
ATOM 1871 N N . ARG B 1 51 ? 16.062 -1.149 3.262 1 76.25 51 ARG B N 1
ATOM 1872 C CA . ARG B 1 51 ? 17.125 -2.145 3.201 1 76.25 51 ARG B CA 1
ATOM 1873 C C . ARG B 1 51 ? 17.078 -3.074 4.41 1 76.25 51 ARG B C 1
ATOM 1875 O O . ARG B 1 51 ? 16.844 -2.625 5.535 1 76.25 51 ARG B O 1
ATOM 1882 N N . ASP B 1 52 ? 17.328 -4.332 4.293 1 67.06 52 ASP B N 1
ATOM 1883 C CA . ASP B 1 52 ? 17.391 -5.355 5.332 1 67.06 52 ASP B CA 1
ATOM 1884 C C . ASP B 1 52 ? 16.141 -5.348 6.199 1 67.06 52 ASP B C 1
ATOM 1886 O O . ASP B 1 52 ? 16.203 -5.535 7.414 1 67.06 52 ASP B O 1
ATOM 1890 N N . HIS B 1 53 ? 15.039 -4.898 5.766 1 61.78 53 HIS B N 1
ATOM 1891 C CA . HIS B 1 53 ? 13.711 -4.93 6.379 1 61.78 53 HIS B CA 1
ATOM 1892 C C . HIS B 1 53 ? 13.625 -3.963 7.555 1 61.78 53 HIS B C 1
ATOM 1894 O O . HIS B 1 53 ? 12.602 -3.891 8.234 1 61.78 53 HIS B O 1
ATOM 1900 N N . ARG B 1 54 ? 14.672 -3.168 7.824 1 73.31 54 ARG B N 1
ATOM 1901 C CA . ARG B 1 54 ? 14.641 -2.32 9.016 1 73.31 54 ARG B CA 1
ATOM 1902 C C . ARG B 1 54 ? 15.258 -0.953 8.727 1 73.31 54 ARG B C 1
ATOM 1904 O O . ARG B 1 54 ? 14.984 0.016 9.438 1 73.31 54 ARG B O 1
ATOM 1911 N N . THR B 1 55 ? 16.062 -0.996 7.68 1 86 55 THR B N 1
ATOM 1912 C CA . THR B 1 55 ? 16.766 0.248 7.398 1 86 55 THR B CA 1
ATOM 1913 C C . THR B 1 55 ? 16.031 1.065 6.344 1 86 55 THR B C 1
ATOM 1915 O O . THR B 1 55 ? 15.781 0.579 5.238 1 86 55 THR B O 1
ATOM 1918 N N . LEU B 1 56 ? 15.742 2.229 6.668 1 89.12 56 LEU B N 1
ATOM 1919 C CA . LEU B 1 56 ? 15.047 3.129 5.754 1 89.12 56 LEU B CA 1
ATOM 1920 C C . LEU B 1 56 ? 16.016 4.109 5.109 1 89.12 56 LEU B C 1
ATOM 1922 O O . LEU B 1 56 ? 16.844 4.723 5.797 1 89.12 56 LEU B O 1
ATOM 1926 N N . LEU B 1 57 ? 15.977 4.156 3.887 1 90.25 57 LEU B N 1
ATOM 1927 C CA . LEU B 1 57 ? 16.797 5.105 3.141 1 90.25 57 LEU B CA 1
ATOM 1928 C C . LEU B 1 57 ? 15.914 6.094 2.379 1 90.25 57 LEU B C 1
ATOM 1930 O O . LEU B 1 57 ? 14.836 5.734 1.899 1 90.25 57 LEU B O 1
ATOM 1934 N N . LEU B 1 58 ? 16.375 7.285 2.297 1 91 58 LEU B N 1
ATOM 1935 C CA . LEU B 1 58 ? 15.773 8.32 1.46 1 91 58 LEU B CA 1
ATOM 1936 C C . LEU B 1 58 ? 16.766 8.828 0.422 1 91 58 LEU B C 1
ATOM 1938 O O . LEU B 1 58 ? 17.781 9.422 0.773 1 91 58 LEU B O 1
ATOM 1942 N N . HIS B 1 59 ? 16.469 8.539 -0.708 1 90.81 59 HIS B N 1
ATOM 1943 C CA . HIS B 1 59 ? 17.375 8.859 -1.798 1 90.81 59 HIS B CA 1
ATOM 1944 C C . HIS B 1 59 ? 18.766 8.281 -1.542 1 90.81 59 HIS B C 1
ATOM 1946 O O . HIS B 1 59 ? 19.766 8.977 -1.677 1 90.81 59 HIS B O 1
ATOM 1952 N N . GLY B 1 60 ? 18.719 7.102 -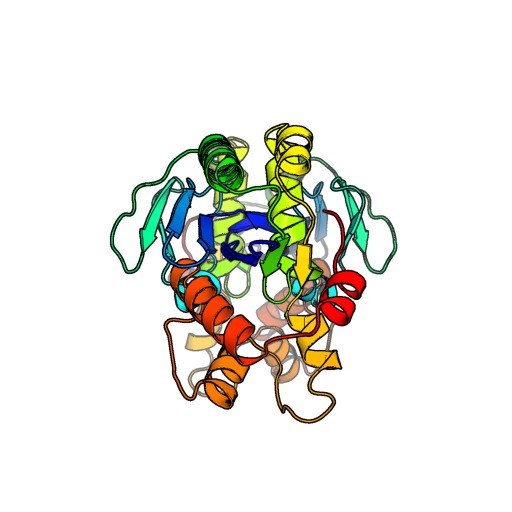1.019 1 89.88 60 GLY B N 1
ATOM 1953 C CA . GLY B 1 60 ? 19.953 6.34 -0.856 1 89.88 60 GLY B CA 1
ATOM 1954 C C . GLY B 1 60 ? 20.656 6.625 0.457 1 89.88 60 GLY B C 1
ATOM 1955 O O . GLY B 1 60 ? 21.672 6.004 0.763 1 89.88 60 GLY B O 1
ATOM 1956 N N . ARG B 1 61 ? 20.109 7.582 1.204 1 93.12 61 ARG B N 1
ATOM 1957 C CA . ARG B 1 61 ? 20.734 7.938 2.473 1 93.12 61 ARG B CA 1
ATOM 1958 C C . ARG B 1 61 ? 19.906 7.426 3.652 1 93.12 61 ARG B C 1
ATOM 1960 O O . ARG B 1 61 ? 18.688 7.59 3.686 1 93.12 61 ARG B O 1
ATOM 1967 N N . ARG B 1 62 ? 20.656 6.855 4.512 1 92.56 62 ARG B N 1
ATOM 1968 C CA . ARG B 1 62 ? 20 6.332 5.699 1 92.56 62 ARG B CA 1
ATOM 1969 C C . ARG B 1 62 ? 19.375 7.457 6.516 1 92.56 62 ARG B C 1
ATOM 1971 O O . ARG B 1 62 ? 19.969 8.523 6.68 1 92.56 62 ARG B O 1
ATOM 1978 N N . VAL B 1 63 ? 18.156 7.184 6.91 1 93.5 63 VAL B N 1
ATOM 1979 C CA . VAL B 1 63 ? 17.5 8.141 7.797 1 93.5 63 VAL B CA 1
ATOM 1980 C C . VAL B 1 63 ? 17.328 7.52 9.18 1 93.5 63 VAL B C 1
ATOM 1982 O O . VAL B 1 63 ? 17.156 6.305 9.305 1 93.5 63 VAL B O 1
ATOM 1985 N N . ASP B 1 64 ? 17.328 8.367 10.172 1 95.25 64 ASP B N 1
ATOM 1986 C CA . ASP B 1 64 ? 17.125 7.887 11.539 1 95.25 64 ASP B CA 1
ATOM 1987 C C . ASP B 1 64 ? 15.641 7.586 11.789 1 95.25 64 ASP B C 1
ATOM 1989 O O . ASP B 1 64 ? 14.781 8.438 11.555 1 95.25 64 ASP B O 1
ATOM 1993 N N . THR B 1 65 ? 15.461 6.375 12.211 1 95.06 65 THR B N 1
ATOM 1994 C CA . THR B 1 65 ? 14.086 5.949 12.453 1 95.06 65 THR B CA 1
ATOM 1995 C C . THR B 1 65 ? 13.875 5.621 13.93 1 95.06 65 THR B C 1
ATOM 1997 O O . THR B 1 65 ? 14.836 5.375 14.664 1 95.06 65 THR B O 1
ATOM 2000 N N . ILE B 1 66 ? 12.633 5.688 14.352 1 94.5 66 ILE B N 1
ATOM 2001 C CA . ILE B 1 66 ? 12.242 5.25 15.688 1 94.5 66 ILE B CA 1
ATOM 2002 C C . ILE B 1 66 ? 11.023 4.332 15.594 1 94.5 66 ILE B C 1
ATOM 2004 O O . ILE B 1 66 ? 10.344 4.301 14.562 1 94.5 66 ILE B O 1
ATOM 2008 N N . PRO B 1 67 ? 10.773 3.57 16.672 1 91.12 67 PRO B N 1
ATOM 2009 C CA . PRO B 1 67 ? 9.602 2.691 16.672 1 91.12 67 PRO B CA 1
ATOM 2010 C C . PRO B 1 67 ? 8.297 3.457 16.5 1 91.12 67 PRO B C 1
ATOM 2012 O O . PRO B 1 67 ? 8.172 4.598 16.953 1 91.12 67 PRO B O 1
ATOM 2015 N N . LEU B 1 68 ? 7.328 2.799 15.867 1 88.06 68 LEU B N 1
ATOM 2016 C CA . LEU B 1 68 ? 6.039 3.41 15.555 1 88.06 68 LEU B CA 1
ATOM 2017 C C . LEU B 1 68 ? 5.41 4.023 16.797 1 88.06 68 LEU B C 1
ATOM 2019 O O . LEU B 1 68 ? 4.895 5.141 16.75 1 88.06 68 LEU B O 1
ATOM 2023 N N . ARG B 1 69 ? 5.445 3.316 17.875 1 93.31 69 ARG B N 1
ATOM 2024 C CA . ARG B 1 69 ? 4.855 3.824 19.109 1 93.31 69 ARG B CA 1
ATOM 2025 C C . ARG B 1 69 ? 5.484 5.152 19.516 1 93.31 69 ARG B C 1
ATOM 2027 O O . ARG B 1 69 ? 4.789 6.07 19.953 1 93.31 69 ARG B O 1
ATOM 2034 N N . GLU B 1 70 ? 6.77 5.262 19.359 1 96.75 70 GLU B N 1
ATOM 2035 C CA . GLU B 1 70 ? 7.477 6.492 19.703 1 96.75 70 GLU B CA 1
ATOM 2036 C C . GLU B 1 70 ? 7.129 7.613 18.734 1 96.75 70 GLU B C 1
ATOM 2038 O O . GLU B 1 70 ? 7.047 8.781 19.125 1 96.75 70 GLU B O 1
ATOM 2043 N N . VAL B 1 71 ? 7.016 7.266 17.5 1 96.81 71 VAL B N 1
ATOM 2044 C CA . VAL B 1 71 ? 6.566 8.242 16.516 1 96.81 71 VAL B CA 1
ATOM 2045 C C . VAL B 1 71 ? 5.238 8.852 16.953 1 96.81 71 VAL B C 1
ATOM 2047 O O . VAL B 1 71 ? 5.094 10.078 16.984 1 96.81 71 VAL B O 1
ATOM 2050 N N . LEU B 1 72 ? 4.344 8.016 17.391 1 97.06 72 LEU B N 1
ATOM 2051 C CA . LEU B 1 72 ? 2.994 8.453 17.719 1 97.06 72 LEU B CA 1
ATOM 2052 C C . LEU B 1 72 ? 2.984 9.227 19.031 1 97.06 72 LEU B C 1
ATOM 2054 O O . LEU B 1 72 ? 2.291 10.234 19.172 1 97.06 72 LEU B O 1
ATOM 2058 N N . THR B 1 73 ? 3.771 8.773 19.953 1 98.12 73 THR B N 1
ATOM 2059 C CA . THR B 1 73 ? 3.824 9.484 21.234 1 98.12 73 THR B CA 1
ATOM 2060 C C . THR B 1 73 ? 4.465 10.859 21.047 1 98.12 73 THR B C 1
ATOM 2062 O O . THR B 1 73 ? 4.023 11.836 21.656 1 98.12 73 THR B O 1
ATOM 2065 N N . SER B 1 74 ? 5.512 10.906 20.281 1 98.06 74 SER B N 1
ATOM 2066 C CA . SER B 1 74 ? 6.133 12.195 19.984 1 98.06 74 SER B CA 1
ATOM 2067 C C . SER B 1 74 ? 5.176 13.102 19.219 1 98.06 74 SER B C 1
ATOM 2069 O O . SER B 1 74 ? 5.176 14.32 19.422 1 98.06 74 SER B O 1
ATOM 2071 N N . PHE B 1 75 ? 4.395 12.539 18.375 1 97.94 75 PHE B N 1
ATOM 2072 C CA . PHE B 1 75 ? 3.414 13.305 17.609 1 97.94 75 PHE B CA 1
ATOM 2073 C C . PHE B 1 75 ? 2.355 13.898 18.531 1 97.94 75 PHE B C 1
ATOM 2075 O O . PHE B 1 75 ? 2.012 15.07 18.422 1 97.94 75 PHE B O 1
ATOM 2082 N N . ILE B 1 76 ? 1.882 13.078 19.438 1 98.06 76 ILE B N 1
ATOM 2083 C CA . ILE B 1 76 ? 0.896 13.523 20.422 1 98.06 76 ILE B CA 1
ATOM 2084 C C . ILE B 1 76 ? 1.479 14.656 21.266 1 98.06 76 ILE B C 1
ATOM 2086 O O . ILE B 1 76 ? 0.803 15.648 21.531 1 98.06 76 ILE B O 1
ATOM 2090 N N . SER B 1 77 ? 2.727 14.484 21.641 1 97.94 77 SER B N 1
ATOM 2091 C CA . SER B 1 77 ? 3.406 15.531 22.391 1 97.94 77 SER B CA 1
ATOM 2092 C C . SER B 1 77 ? 3.48 16.828 21.594 1 97.94 77 SER B C 1
ATOM 2094 O O . SER B 1 77 ? 3.262 17.906 22.141 1 97.94 77 SER B O 1
ATOM 2096 N N . PHE B 1 78 ? 3.793 16.734 20.391 1 97.75 78 PHE B N 1
ATOM 2097 C CA . PHE B 1 78 ? 3.828 17.891 19.516 1 97.75 78 PHE B CA 1
ATOM 2098 C C . PHE B 1 78 ? 2.467 18.562 19.453 1 97.75 78 PHE B C 1
ATOM 2100 O O . PHE B 1 78 ? 2.377 19.797 19.562 1 97.75 78 PHE B O 1
ATOM 2107 N N . LEU B 1 79 ? 1.426 17.828 19.312 1 96.81 79 LEU B N 1
ATOM 2108 C CA . LEU B 1 79 ? 0.073 18.359 19.188 1 96.81 79 LEU B CA 1
ATOM 2109 C C . LEU B 1 79 ? -0.365 19.016 20.5 1 96.81 79 LEU B C 1
ATOM 2111 O O . LEU B 1 79 ? -1.145 19.969 20.484 1 96.81 79 LEU B O 1
ATOM 2115 N N . ARG B 1 80 ? 0.137 18.531 21.609 1 95.81 80 ARG B N 1
ATOM 2116 C CA . ARG B 1 80 ? -0.205 19.078 22.922 1 95.81 80 ARG B CA 1
ATOM 2117 C C . ARG B 1 80 ? 0.297 20.516 23.062 1 95.81 80 ARG B C 1
ATOM 2119 O O . ARG B 1 80 ? -0.172 21.266 23.922 1 95.81 80 ARG B O 1
ATOM 2126 N N . SER B 1 81 ? 1.217 20.781 22.25 1 94.56 81 SER B N 1
ATOM 2127 C CA . SER B 1 81 ? 1.756 22.141 22.297 1 94.56 81 SER B CA 1
ATOM 2128 C C . SER B 1 81 ? 0.776 23.156 21.719 1 94.56 81 SER B C 1
ATOM 2130 O O . SER B 1 81 ? 0.974 24.359 21.844 1 94.56 81 SER B O 1
ATOM 2132 N N . PHE B 1 82 ? -0.233 22.656 21.156 1 93.94 82 PHE B N 1
ATOM 2133 C CA . PHE B 1 82 ? -1.311 23.484 20.625 1 93.94 82 PHE B CA 1
ATOM 2134 C C . PHE B 1 82 ? -2.592 23.281 21.422 1 93.94 82 PHE B C 1
ATOM 2136 O O . PHE B 1 82 ? -2.715 22.312 22.172 1 93.94 82 PHE B O 1
ATOM 2143 N N . HIS B 1 83 ? -3.441 24.266 21.375 1 91.44 83 HIS B N 1
ATOM 2144 C CA . HIS B 1 83 ? -4.727 24.125 22.047 1 91.44 83 HIS B CA 1
ATOM 2145 C C . HIS B 1 83 ? -5.742 23.422 21.156 1 91.44 83 HIS B C 1
ATOM 2147 O O . HIS B 1 83 ? -6.473 24.094 20.406 1 91.44 83 HIS B O 1
ATOM 2153 N N . LYS B 1 84 ? -5.887 22.062 21.281 1 92.75 84 LYS B N 1
ATOM 2154 C CA . LYS B 1 84 ? -6.828 21.203 20.578 1 92.75 84 LYS B CA 1
ATOM 2155 C C . LYS B 1 84 ? -6.879 21.531 19.094 1 92.75 84 LYS B C 1
ATOM 2157 O O . LYS B 1 84 ? -7.93 21.922 18.578 1 92.75 84 LYS B O 1
ATOM 2162 N N . PRO B 1 85 ? -5.793 21.344 18.438 1 95.69 85 PRO B N 1
ATOM 2163 C CA . PRO B 1 85 ? -5.707 21.719 17.031 1 95.69 85 PRO B CA 1
ATOM 2164 C C . PRO B 1 85 ? -6.613 20.875 16.125 1 95.69 85 PRO B C 1
ATOM 2166 O O . PRO B 1 85 ? -6.938 19.734 16.469 1 95.69 85 PRO B O 1
ATOM 2169 N N . LEU B 1 86 ? -7.047 21.531 15.008 1 96.19 86 LEU B N 1
ATOM 2170 C CA . LEU B 1 86 ? -7.68 20.844 13.898 1 96.19 86 LEU B CA 1
ATOM 2171 C C . LEU B 1 86 ? -6.633 20.312 12.914 1 96.19 86 LEU B C 1
ATOM 2173 O O . LEU B 1 86 ? -5.785 21.078 12.445 1 96.19 86 LEU B O 1
ATOM 2177 N N . LEU B 1 87 ? -6.652 19.016 12.664 1 97.06 87 LEU B N 1
ATOM 2178 C CA . LEU B 1 87 ? -5.676 18.422 11.758 1 97.06 87 LEU B CA 1
ATOM 2179 C C . LEU B 1 87 ? -6.215 18.391 10.328 1 97.06 87 LEU B C 1
ATOM 2181 O O . LEU B 1 87 ? -7.281 17.828 10.078 1 97.06 87 LEU B O 1
ATOM 2185 N N . ALA B 1 88 ? -5.5 19.031 9.453 1 97.06 88 ALA B N 1
ATOM 2186 C CA . ALA B 1 88 ? -5.906 19.062 8.055 1 97.06 88 ALA B CA 1
ATOM 2187 C C . ALA B 1 88 ? -4.973 18.203 7.191 1 97.06 88 ALA B C 1
ATOM 2189 O O . ALA B 1 88 ? -3.754 18.219 7.398 1 97.06 88 ALA B O 1
ATOM 2190 N N . ALA B 1 89 ? -5.484 17.406 6.336 1 95.69 89 ALA B N 1
ATOM 2191 C CA . ALA B 1 89 ? -4.742 16.641 5.34 1 95.69 89 ALA B CA 1
ATOM 2192 C C . ALA B 1 89 ? -5.531 16.531 4.039 1 95.69 89 ALA B C 1
ATOM 2194 O O . ALA B 1 89 ? -6.758 16.656 4.039 1 95.69 89 ALA B O 1
ATOM 2195 N N . HIS B 1 90 ? -4.781 16.375 2.92 1 93.38 90 HIS B N 1
ATOM 2196 C CA . HIS B 1 90 ? -5.449 16.203 1.635 1 93.38 90 HIS B CA 1
ATOM 2197 C C . HIS B 1 90 ? -5.82 14.75 1.388 1 93.38 90 HIS B C 1
ATOM 2199 O O . HIS B 1 90 ? -4.949 13.883 1.367 1 93.38 90 HIS B O 1
ATOM 2205 N N . ASN B 1 91 ? -7.129 14.477 1.27 1 87.62 91 ASN B N 1
ATOM 2206 C CA . ASN B 1 91 ? -7.688 13.133 1.188 1 87.62 91 ASN B CA 1
ATOM 2207 C C . ASN B 1 91 ? -7.523 12.375 2.502 1 87.62 91 ASN B C 1
ATOM 2209 O O . ASN B 1 91 ? -7.246 11.172 2.502 1 87.62 91 ASN B O 1
ATOM 2213 N N . ALA B 1 92 ? -7.684 13.109 3.551 1 90.19 92 ALA B N 1
ATOM 2214 C CA . ALA B 1 92 ? -7.457 12.586 4.895 1 90.19 92 ALA B CA 1
ATOM 2215 C C . ALA B 1 92 ? -8.359 11.383 5.172 1 90.19 92 ALA B C 1
ATOM 2217 O O . ALA B 1 92 ? -7.93 10.422 5.812 1 90.19 92 ALA B O 1
ATOM 2218 N N . ARG B 1 93 ? -9.594 11.438 4.758 1 82.5 93 ARG B N 1
ATOM 2219 C CA . ARG B 1 93 ? -10.57 10.391 5.039 1 82.5 93 ARG B CA 1
ATOM 2220 C C . ARG B 1 93 ? -10.156 9.062 4.414 1 82.5 93 ARG B C 1
ATOM 2222 O O . ARG B 1 93 ? -10.422 8 4.977 1 82.5 93 ARG B O 1
ATOM 2229 N N . ARG B 1 94 ? -9.484 9.25 3.352 1 73.06 94 ARG B N 1
ATOM 2230 C CA . ARG B 1 94 ? -9.188 8.047 2.578 1 73.06 94 ARG B CA 1
ATOM 2231 C C . ARG B 1 94 ? -7.805 7.508 2.906 1 73.06 94 ARG B C 1
ATOM 2233 O O . ARG B 1 94 ? -7.574 6.297 2.861 1 73.06 94 ARG B O 1
ATOM 2240 N N . PHE B 1 95 ? -6.898 8.406 3.273 1 78.5 95 PHE B N 1
ATOM 2241 C CA . PHE B 1 95 ? -5.512 7.965 3.355 1 78.5 95 PHE B CA 1
ATOM 2242 C C . PHE B 1 95 ? -4.965 8.156 4.766 1 78.5 95 PHE B C 1
ATOM 2244 O O . PHE B 1 95 ? -4.801 7.184 5.508 1 78.5 95 PHE B O 1
ATOM 2251 N N . ASP B 1 96 ? -4.852 9.359 5.238 1 84.62 96 ASP B N 1
ATOM 2252 C CA . ASP B 1 96 ? -4.18 9.672 6.496 1 84.62 96 ASP B CA 1
ATOM 2253 C C . ASP B 1 96 ? -4.965 9.117 7.688 1 84.62 96 ASP B C 1
ATOM 2255 O O . ASP B 1 96 ? -4.391 8.484 8.578 1 84.62 96 ASP B O 1
ATOM 2259 N N . CYS B 1 97 ? -6.238 9.328 7.703 1 87.69 97 CYS B N 1
ATOM 2260 C CA . CYS B 1 97 ? -7.027 9.055 8.898 1 87.69 97 CYS B CA 1
ATOM 2261 C C . CYS B 1 97 ? -7.098 7.555 9.172 1 87.69 97 CYS B C 1
ATOM 2263 O O . CYS B 1 97 ? -6.824 7.105 10.281 1 87.69 97 CYS B O 1
ATOM 2265 N N . PRO B 1 98 ? -7.434 6.809 8.148 1 77.69 98 PRO B N 1
ATOM 2266 C CA . PRO B 1 98 ? -7.48 5.371 8.43 1 77.69 98 PRO B CA 1
ATOM 2267 C C . PRO B 1 98 ? -6.137 4.812 8.883 1 77.69 98 PRO B C 1
ATOM 2269 O O . PRO B 1 98 ? -6.086 3.979 9.789 1 77.69 98 PRO B O 1
ATOM 2272 N N . VAL B 1 99 ? -5.039 5.223 8.25 1 80.75 99 VAL B N 1
ATOM 2273 C CA . VAL B 1 99 ? -3.705 4.73 8.586 1 80.75 99 VAL B CA 1
ATOM 2274 C C . VAL B 1 99 ? -3.332 5.176 10 1 80.75 99 VAL B C 1
ATOM 2276 O O . VAL B 1 99 ? -2.811 4.383 10.789 1 80.75 99 VAL B O 1
ATOM 2279 N N . LEU B 1 100 ? -3.627 6.371 10.312 1 88 100 LEU B N 1
ATOM 2280 C CA . LEU B 1 100 ? -3.334 6.895 11.641 1 88 100 LEU B CA 1
ATOM 2281 C C . LEU B 1 100 ? -4.172 6.188 12.703 1 88 100 LEU B C 1
ATOM 2283 O O . LEU B 1 100 ? -3.66 5.816 13.758 1 88 100 LEU B O 1
ATOM 2287 N N . ALA B 1 101 ? -5.465 6.074 12.422 1 85.62 101 ALA B N 1
ATOM 2288 C CA . ALA B 1 101 ? -6.363 5.402 13.359 1 85.62 101 ALA B CA 1
ATOM 2289 C C . ALA B 1 101 ? -5.871 3.994 13.68 1 85.62 101 ALA B C 1
ATOM 2291 O O . ALA B 1 101 ? -5.855 3.584 14.844 1 85.62 101 ALA B O 1
ATOM 2292 N N . ARG B 1 102 ? -5.52 3.398 12.719 1 77.06 102 ARG B N 1
ATOM 2293 C CA . ARG B 1 102 ? -5.02 2.039 12.891 1 77.06 102 ARG B CA 1
ATOM 2294 C C . ARG B 1 102 ? -3.754 2.027 13.742 1 77.06 102 ARG B C 1
ATOM 2296 O O . ARG B 1 102 ? -3.619 1.207 14.656 1 77.06 102 ARG B O 1
ATOM 2303 N N . ALA B 1 103 ? -2.816 2.801 13.352 1 84 103 ALA B N 1
ATOM 2304 C CA . ALA B 1 103 ? -1.556 2.877 14.086 1 84 103 ALA B CA 1
ATOM 2305 C C . ALA B 1 103 ? -1.798 3.203 15.562 1 84 103 ALA B C 1
ATOM 2307 O O . ALA B 1 103 ? -1.174 2.615 16.438 1 84 103 ALA B O 1
ATOM 2308 N N . LEU B 1 104 ? -2.707 4.141 15.773 1 90.31 104 LEU B N 1
ATOM 2309 C CA . LEU B 1 104 ? -3.045 4.531 17.141 1 90.31 104 LEU B CA 1
ATOM 2310 C C . LEU B 1 104 ? -3.645 3.355 17.906 1 90.31 104 LEU B C 1
ATOM 2312 O O . LEU B 1 104 ? -3.307 3.129 19.062 1 90.31 104 LEU B O 1
ATOM 2316 N N . ARG B 1 105 ? -4.504 2.674 17.281 1 82.06 105 ARG B N 1
ATOM 2317 C CA . ARG B 1 105 ? -5.121 1.507 17.906 1 82.06 105 ARG B CA 1
ATOM 2318 C C . ARG B 1 105 ? -4.082 0.438 18.219 1 82.06 105 ARG B C 1
ATOM 2320 O O . ARG B 1 105 ? -4.086 -0.134 19.312 1 82.06 105 ARG B O 1
ATOM 2327 N N . GLU B 1 106 ? -3.25 0.239 17.281 1 75.62 106 GLU B N 1
ATOM 2328 C CA . GLU B 1 106 ? -2.193 -0.757 17.453 1 75.62 106 GLU B CA 1
ATOM 2329 C C . GLU B 1 106 ? -1.32 -0.443 18.656 1 75.62 106 GLU B C 1
ATOM 2331 O O . GLU B 1 106 ? -0.817 -1.353 19.312 1 75.62 106 GLU B O 1
ATOM 2336 N N . CYS B 1 107 ? -1.127 0.749 18.906 1 88.06 107 CYS B N 1
ATOM 2337 C CA . CYS B 1 107 ? -0.235 1.182 19.984 1 88.06 107 CYS B CA 1
ATOM 2338 C C . CYS B 1 107 ? -1.024 1.568 21.219 1 88.06 107 CYS B C 1
ATOM 2340 O O . CYS B 1 107 ? -0.464 2.121 22.172 1 88.06 107 CYS B O 1
ATOM 2342 N N . SER B 1 108 ? -2.381 1.354 21.188 1 91.5 108 SER B N 1
ATOM 2343 C CA . SER B 1 108 ? -3.268 1.675 22.297 1 91.5 108 SER B CA 1
ATOM 2344 C C . SER B 1 108 ? -3.146 3.141 22.703 1 91.5 108 SER B C 1
ATOM 2346 O O . SER B 1 108 ? -3.031 3.461 23.875 1 91.5 108 SER B O 1
ATOM 2348 N N . LEU B 1 109 ? -3.121 4.023 21.672 1 95.56 109 LEU B N 1
ATOM 2349 C CA . LEU B 1 109 ? -2.93 5.449 21.922 1 95.56 109 LEU B CA 1
ATOM 2350 C C . LEU B 1 109 ? -4.117 6.254 21.391 1 95.56 109 LEU B C 1
ATOM 2352 O O . LEU B 1 109 ? -4.062 7.484 21.344 1 95.56 109 LEU B O 1
ATOM 2356 N N . THR B 1 110 ? -5.18 5.594 21.094 1 94.25 110 THR B N 1
ATOM 2357 C CA . THR B 1 110 ? -6.336 6.238 20.469 1 94.25 110 THR B CA 1
ATOM 2358 C C . THR B 1 110 ? -6.93 7.281 21.406 1 94.25 110 THR B C 1
ATOM 2360 O O . THR B 1 110 ? -7.184 8.422 21 1 94.25 110 THR B O 1
ATOM 2363 N N . ASP B 1 111 ? -7.113 6.941 22.625 1 96.5 111 ASP B N 1
ATOM 2364 C CA . ASP B 1 111 ? -7.75 7.836 23.594 1 96.5 111 ASP B CA 1
ATOM 2365 C C . ASP B 1 111 ? -6.898 9.078 23.828 1 96.5 111 ASP B C 1
ATOM 2367 O O . ASP B 1 111 ? -7.418 10.195 23.844 1 96.5 111 ASP B O 1
ATOM 2371 N N . GLU B 1 112 ? -5.605 8.883 24.031 1 97.06 112 GLU B N 1
ATOM 2372 C CA . GLU B 1 112 ? -4.695 10 24.25 1 97.06 112 GLU B CA 1
ATOM 2373 C C . GLU B 1 112 ? -4.719 10.961 23.062 1 97.06 112 GLU B C 1
ATOM 2375 O O . GLU B 1 112 ? -4.711 12.18 23.25 1 97.06 112 GLU B O 1
ATOM 2380 N N . PHE B 1 113 ? -4.734 10.422 21.891 1 97.38 113 PHE B N 1
ATOM 2381 C CA . PHE B 1 113 ? -4.758 11.227 20.672 1 97.38 113 PHE B CA 1
ATOM 2382 C C . PHE B 1 113 ? -6.047 12.039 20.594 1 97.38 113 PHE B C 1
ATOM 2384 O O . PHE B 1 113 ? -6.02 13.234 20.297 1 97.38 113 PHE B O 1
ATOM 2391 N N . GLN B 1 114 ? -7.141 11.414 20.891 1 95.69 114 GLN B N 1
ATOM 2392 C CA . GLN B 1 114 ? -8.445 12.055 20.766 1 95.69 114 GLN B CA 1
ATOM 2393 C C . GLN B 1 114 ? -8.586 13.195 21.781 1 95.69 114 GLN B C 1
ATOM 2395 O O . GLN B 1 114 ? -9.312 14.164 21.531 1 95.69 114 GLN B O 1
ATOM 2400 N N . GLU B 1 115 ? -7.84 13.133 22.797 1 96.31 115 GLU B N 1
ATOM 2401 C CA . GLU B 1 115 ? -7.891 14.156 23.828 1 96.31 115 GLU B CA 1
ATOM 2402 C C . GLU B 1 115 ? -7.168 15.43 23.391 1 96.31 115 GLU B C 1
ATOM 2404 O O . GLU B 1 115 ? -7.438 16.516 23.906 1 96.31 115 GLU B O 1
ATOM 2409 N N . VAL B 1 116 ? -6.301 15.328 22.484 1 96 116 VAL B N 1
ATOM 2410 C CA . VAL B 1 116 ? -5.422 16.469 22.234 1 96 116 VAL B CA 1
ATOM 2411 C C . VAL B 1 116 ? -5.816 17.141 20.922 1 96 116 VAL B C 1
ATOM 2413 O O . VAL B 1 116 ? -5.348 18.234 20.609 1 96 116 VAL B O 1
ATOM 2416 N N . VAL B 1 117 ? -6.711 16.516 20.156 1 95.94 117 VAL B N 1
ATOM 2417 C CA . VAL B 1 117 ? -7.102 17.109 18.875 1 95.94 117 VAL B CA 1
ATOM 2418 C C . VAL B 1 117 ? -8.594 17.453 18.891 1 95.94 117 VAL B C 1
ATOM 2420 O O . VAL B 1 117 ? -9.359 16.859 19.656 1 95.94 117 VAL B O 1
ATOM 2423 N N . SER B 1 118 ? -8.945 18.406 18.031 1 95.31 118 SER B N 1
ATOM 2424 C CA . SER B 1 118 ? -10.352 18.797 17.953 1 95.31 118 SER B CA 1
ATOM 2425 C C . SER B 1 118 ? -11.055 18.062 16.812 1 95.31 118 SER B C 1
ATOM 2427 O O . SER B 1 118 ? -12.289 18.031 16.75 1 95.31 118 SER B O 1
ATOM 2429 N N . GLY B 1 119 ? -10.367 17.5 15.906 1 95.25 119 GLY B N 1
ATOM 2430 C CA . GLY B 1 119 ? -10.914 16.797 14.766 1 95.25 119 GLY B CA 1
ATOM 2431 C C . GLY B 1 119 ? -10.008 16.844 13.547 1 95.25 119 GLY B C 1
ATOM 2432 O O . GLY B 1 119 ? -8.82 17.156 13.664 1 95.25 119 GLY B O 1
ATOM 2433 N N . PHE B 1 120 ? -10.625 16.422 12.414 1 95.44 120 PHE B N 1
ATOM 2434 C CA . PHE B 1 120 ? -9.898 16.359 11.148 1 95.44 120 PHE B CA 1
ATOM 2435 C C . PHE B 1 120 ? -10.625 17.172 10.078 1 95.44 120 PHE B C 1
ATOM 2437 O O . PHE B 1 120 ? -11.836 17.359 10.156 1 95.44 120 PHE B O 1
ATOM 2444 N N . LEU B 1 121 ? -9.812 17.641 9.195 1 95.94 121 LEU B N 1
ATOM 2445 C CA . LEU B 1 121 ? -10.312 18.328 8.008 1 95.94 121 LEU B CA 1
ATOM 2446 C C . LEU B 1 121 ? -9.727 17.719 6.738 1 95.94 121 LEU B C 1
ATOM 2448 O O . LEU B 1 121 ? -8.508 17.594 6.617 1 95.94 121 LEU B O 1
ATOM 2452 N N . ASP B 1 122 ? -10.586 17.328 5.863 1 94.12 122 ASP B N 1
ATOM 2453 C CA . ASP B 1 122 ? -10.148 16.844 4.559 1 94.12 122 ASP B CA 1
ATOM 2454 C C . ASP B 1 122 ? -10.141 17.969 3.527 1 94.12 122 ASP B C 1
ATOM 2456 O O . ASP B 1 122 ? -11.195 18.359 3.02 1 94.12 122 ASP B O 1
ATOM 2460 N N . THR B 1 123 ? -8.984 18.344 3.129 1 95.56 123 THR B N 1
ATOM 2461 C CA . THR B 1 123 ? -8.883 19.516 2.27 1 95.56 123 THR B CA 1
ATOM 2462 C C . THR B 1 123 ? -9.328 19.188 0.85 1 95.56 123 THR B C 1
ATOM 2464 O O . THR B 1 123 ? -9.664 20.094 0.076 1 95.56 123 THR B O 1
ATOM 2467 N N . PHE B 1 124 ? -9.32 17.922 0.515 1 93.38 124 PHE B N 1
ATOM 2468 C CA . PHE B 1 124 ? -9.891 17.516 -0.766 1 93.38 124 PHE B CA 1
ATOM 2469 C C . PHE B 1 124 ? -11.375 17.844 -0.824 1 93.38 124 PHE B C 1
ATOM 2471 O O . PHE B 1 124 ? -11.852 18.438 -1.792 1 93.38 124 PHE B O 1
ATOM 2478 N N . ARG B 1 125 ? -12.07 17.516 0.182 1 92.12 125 ARG B N 1
ATOM 2479 C CA . ARG B 1 125 ? -13.516 17.719 0.22 1 92.12 125 ARG B CA 1
ATOM 2480 C C . ARG B 1 125 ? -13.859 19.203 0.238 1 92.12 125 ARG B C 1
ATOM 2482 O O . ARG B 1 125 ? -14.773 19.641 -0.463 1 92.12 125 ARG B O 1
ATOM 2489 N N . ILE B 1 126 ? -13.172 19.906 1.05 1 94 126 ILE B N 1
ATOM 2490 C CA . ILE B 1 126 ? -13.453 21.344 1.127 1 94 126 ILE B CA 1
ATOM 2491 C C . ILE B 1 126 ? -13.117 22 -0.206 1 94 126 ILE B C 1
ATOM 2493 O O . ILE B 1 126 ? -13.797 22.953 -0.623 1 94 126 ILE B O 1
ATOM 2497 N N . SER B 1 127 ? -12.047 21.547 -0.874 1 94 127 SER B N 1
ATOM 2498 C CA . SER B 1 127 ? -11.664 22.141 -2.152 1 94 127 SER B CA 1
ATOM 2499 C C . SER B 1 127 ? -12.734 21.891 -3.213 1 94 127 SER B C 1
ATOM 2501 O O . SER B 1 127 ? -12.992 22.766 -4.047 1 94 127 SER B O 1
ATOM 2503 N N . L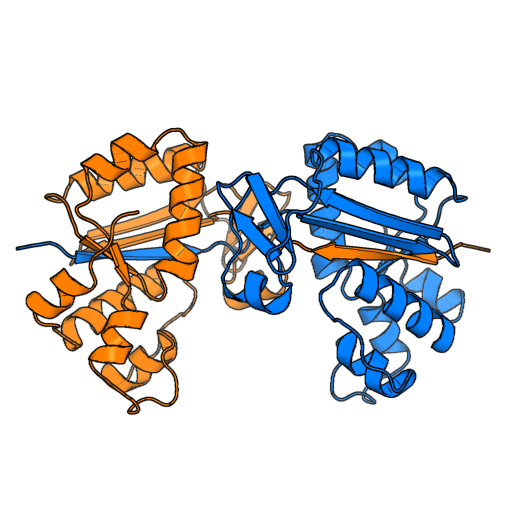YS B 1 128 ? -13.32 20.75 -3.17 1 92.62 128 LYS B N 1
ATOM 2504 C CA . LYS B 1 128 ? -14.391 20.438 -4.113 1 92.62 128 LYS B CA 1
ATOM 2505 C C . LYS B 1 128 ? -15.57 21.391 -3.941 1 92.62 128 LYS B C 1
ATOM 2507 O O . LYS B 1 128 ? -16.219 21.75 -4.918 1 92.62 128 LYS B O 1
ATOM 2512 N N . GLU B 1 129 ? -15.812 21.719 -2.746 1 92.94 129 GLU B N 1
ATOM 2513 C CA . GLU B 1 129 ? -16.906 22.641 -2.465 1 92.94 129 GLU B CA 1
ATOM 2514 C C . GLU B 1 129 ? -16.531 24.078 -2.807 1 92.94 129 GLU B C 1
ATOM 2516 O O . GLU B 1 129 ? -17.359 24.828 -3.336 1 92.94 129 GLU B O 1
ATOM 2521 N N . MET B 1 130 ? -15.398 24.453 -2.471 1 94.12 130 MET B N 1
ATOM 2522 C CA . MET B 1 130 ? -14.945 25.828 -2.693 1 94.12 130 MET B CA 1
ATOM 2523 C C . MET B 1 130 ? -14.75 26.109 -4.184 1 94.12 130 MET B C 1
ATOM 2525 O O . MET B 1 130 ? -14.984 27.219 -4.648 1 94.12 130 MET B O 1
ATOM 2529 N N . PHE B 1 131 ? -14.305 25.094 -4.934 1 92.44 131 PHE B N 1
ATOM 2530 C CA . PHE B 1 131 ? -13.953 25.266 -6.34 1 92.44 131 PHE B CA 1
ATOM 2531 C C . PHE B 1 131 ? -14.633 24.203 -7.199 1 92.44 131 PHE B C 1
ATOM 2533 O O . PHE B 1 131 ? -13.961 23.422 -7.871 1 92.44 131 PHE B O 1
ATOM 2540 N N . PRO B 1 132 ? -15.93 24.297 -7.266 1 85.06 132 PRO B N 1
ATOM 2541 C CA . PRO B 1 132 ? -16.656 23.297 -8.047 1 85.06 132 PRO B CA 1
ATOM 2542 C C . PRO B 1 132 ? -16.359 23.375 -9.547 1 85.06 132 PRO B C 1
ATOM 2544 O O . PRO B 1 132 ? -16.406 24.469 -10.125 1 85.06 132 PRO B O 1
ATOM 2547 N N . SER B 1 133 ? -16.062 22.234 -10.25 1 76.94 133 SER B N 1
ATOM 2548 C CA . SER B 1 133 ? -15.914 22.109 -11.695 1 76.94 133 SER B CA 1
ATOM 2549 C C . SER B 1 133 ? -14.867 23.078 -12.219 1 76.94 133 SER B C 1
ATOM 2551 O O . SER B 1 133 ? -14.82 23.359 -13.422 1 76.94 133 SER B O 1
ATOM 2553 N N . LYS B 1 134 ? -14.086 23.578 -11.461 1 72.94 134 LYS B N 1
ATOM 2554 C CA . LYS B 1 134 ? -13.133 24.594 -11.922 1 72.94 134 LYS B CA 1
ATOM 2555 C C . LYS B 1 134 ? -11.75 23.984 -12.133 1 72.94 134 LYS B C 1
ATOM 2557 O O . LYS B 1 134 ? -10.906 24.562 -12.828 1 72.94 134 LYS B O 1
ATOM 2562 N N . LEU B 1 135 ? -11.633 22.875 -11.633 1 79.31 135 LEU B N 1
ATOM 2563 C CA . LEU B 1 135 ? -10.289 22.297 -11.719 1 79.31 135 LEU B CA 1
ATOM 2564 C C . LEU B 1 135 ? -10.305 21 -12.508 1 79.31 135 LEU B C 1
ATOM 2566 O O . LEU B 1 135 ? -11.266 20.234 -12.43 1 79.31 135 LEU B O 1
ATOM 2570 N N . ALA B 1 136 ? -9.312 20.766 -13.297 1 76.56 136 ALA B N 1
ATOM 2571 C CA . ALA B 1 136 ? -9.156 19.547 -14.07 1 76.56 136 ALA B CA 1
ATOM 2572 C C . ALA B 1 136 ? -8.867 18.359 -13.156 1 76.56 136 ALA B C 1
ATOM 2574 O O . ALA B 1 136 ? -9.297 17.234 -13.43 1 76.56 136 ALA B O 1
ATOM 2575 N N . LYS B 1 137 ? -8.125 18.672 -12.141 1 86.31 137 LYS B N 1
ATOM 2576 C CA . LYS B 1 137 ? -7.719 17.688 -11.141 1 86.31 137 LYS B CA 1
ATOM 2577 C C . LYS B 1 137 ? -7.738 18.297 -9.742 1 86.31 137 LYS B C 1
ATOM 2579 O O . LYS B 1 137 ? -7.703 19.516 -9.586 1 86.31 137 LYS B O 1
ATOM 2584 N N . TYR B 1 138 ? -7.863 17.469 -8.734 1 88.31 138 TYR B N 1
ATOM 2585 C CA . TYR B 1 138 ? -7.93 17.969 -7.367 1 88.31 138 TYR B CA 1
ATOM 2586 C C . TYR B 1 138 ? -6.793 17.406 -6.52 1 88.31 138 TYR B C 1
ATOM 2588 O O . TYR B 1 138 ? -6.871 17.406 -5.289 1 88.31 138 TYR B O 1
ATOM 2596 N N . SER B 1 139 ? -5.781 16.922 -7.207 1 88.5 139 SER B N 1
ATOM 2597 C CA . SER B 1 139 ? -4.613 16.5 -6.445 1 88.5 139 SER B CA 1
ATOM 2598 C C . SER B 1 139 ? -3.922 17.688 -5.793 1 88.5 139 SER B C 1
ATOM 2600 O O . SER B 1 139 ? -3.988 18.812 -6.305 1 88.5 139 SER B O 1
ATOM 2602 N N . GLN B 1 140 ? -3.281 17.438 -4.684 1 92.56 140 GLN B N 1
ATOM 2603 C CA . GLN B 1 140 ? -2.58 18.516 -3.998 1 92.56 140 GLN B CA 1
ATOM 2604 C C . GLN B 1 140 ? -1.532 19.156 -4.906 1 92.56 140 GLN B C 1
ATOM 2606 O O . GLN B 1 140 ? -1.407 20.375 -4.957 1 92.56 140 GLN B O 1
ATOM 2611 N N . GLU B 1 141 ? -0.794 18.281 -5.57 1 91.44 141 GLU B N 1
ATOM 2612 C CA . GLU B 1 141 ? 0.238 18.766 -6.484 1 91.44 141 GLU B CA 1
ATOM 2613 C C . GLU B 1 141 ? -0.347 19.719 -7.52 1 91.44 141 GLU B C 1
ATOM 2615 O O . GLU B 1 141 ? 0.216 20.797 -7.773 1 91.44 141 GLU B O 1
ATOM 2620 N N . TYR B 1 142 ? -1.428 19.375 -8.086 1 91.81 142 TYR B N 1
ATOM 2621 C CA . TYR B 1 142 ? -2.066 20.188 -9.117 1 91.81 142 TYR B CA 1
ATOM 2622 C C . TYR B 1 142 ? -2.584 21.5 -8.531 1 91.81 142 TYR B C 1
ATOM 2624 O O . TYR B 1 142 ? -2.404 22.562 -9.125 1 91.81 142 TYR B O 1
ATOM 2632 N N . MET B 1 143 ? -3.18 21.469 -7.422 1 94.88 143 MET B N 1
ATOM 2633 C CA . MET B 1 143 ? -3.766 22.656 -6.812 1 94.88 143 MET B CA 1
ATOM 2634 C C . MET B 1 143 ? -2.68 23.641 -6.387 1 94.88 143 MET B C 1
ATOM 2636 O O . MET B 1 143 ? -2.871 24.844 -6.465 1 94.88 143 MET B O 1
ATOM 2640 N N . VAL B 1 144 ? -1.591 23.094 -5.93 1 96.12 144 VAL B N 1
ATOM 2641 C CA . VAL B 1 144 ? -0.468 23.953 -5.566 1 96.12 144 VAL B CA 1
ATOM 2642 C C . VAL B 1 144 ? 0.037 24.688 -6.801 1 96.12 144 VAL B C 1
ATOM 2644 O O . VAL B 1 144 ? 0.323 25.891 -6.738 1 96.12 144 VAL B O 1
ATOM 2647 N N . LYS B 1 145 ? 0.107 23.953 -7.859 1 95.31 145 LYS B N 1
ATOM 2648 C CA . LYS B 1 145 ? 0.536 24.578 -9.109 1 95.31 145 LYS B CA 1
ATOM 2649 C C . LYS B 1 145 ? -0.434 25.672 -9.539 1 95.31 145 LYS B C 1
ATOM 2651 O O . LYS B 1 145 ? -0.013 26.766 -9.93 1 95.31 145 LYS B O 1
ATOM 2656 N N . VAL B 1 146 ? -1.666 25.469 -9.461 1 94.12 146 VAL B N 1
ATOM 2657 C CA . VAL B 1 146 ? -2.695 26.359 -9.977 1 94.12 146 VAL B CA 1
ATOM 2658 C C . VAL B 1 146 ? -2.836 27.578 -9.055 1 94.12 146 VAL B C 1
ATOM 2660 O O . VAL B 1 146 ? -2.893 28.719 -9.523 1 94.12 146 VAL B O 1
ATOM 2663 N N . PHE B 1 147 ? -2.865 27.406 -7.789 1 95.62 147 PHE B N 1
ATOM 2664 C CA . PHE B 1 147 ? -3.217 28.469 -6.859 1 95.62 147 PHE B CA 1
ATOM 2665 C C . PHE B 1 147 ? -1.967 29.188 -6.359 1 95.62 147 PHE B C 1
ATOM 2667 O O . PHE B 1 147 ? -2.01 30.375 -6.051 1 95.62 147 PHE B O 1
ATOM 2674 N N . LEU B 1 148 ? -0.91 28.422 -6.23 1 96.75 148 LEU B N 1
ATOM 2675 C CA . LEU B 1 148 ? 0.294 29.016 -5.652 1 96.75 148 LEU B CA 1
ATOM 2676 C C . LEU B 1 148 ? 1.354 29.234 -6.723 1 96.75 148 LEU B C 1
ATOM 2678 O O . LEU B 1 148 ? 2.375 29.875 -6.465 1 96.75 148 LEU B O 1
ATOM 2682 N N . ASN B 1 149 ? 1.122 28.719 -7.906 1 95.94 149 ASN B N 1
ATOM 2683 C CA . ASN B 1 149 ? 2.043 28.859 -9.031 1 95.94 149 ASN B CA 1
ATOM 2684 C C . ASN B 1 149 ? 3.447 28.375 -8.672 1 95.94 149 ASN B C 1
ATOM 2686 O O . ASN B 1 149 ? 4.43 29.078 -8.93 1 95.94 149 ASN B O 1
ATOM 2690 N N . LYS B 1 150 ? 3.58 27.188 -7.93 1 94.5 150 LYS B N 1
ATOM 2691 C CA . LYS B 1 150 ? 4.871 26.625 -7.559 1 94.5 150 LYS B CA 1
ATOM 2692 C C . LYS B 1 150 ? 4.84 25.094 -7.641 1 94.5 150 LYS B C 1
ATOM 2694 O O . LYS B 1 150 ? 3.766 24.5 -7.758 1 94.5 150 LYS B O 1
ATOM 2699 N N . THR B 1 151 ? 6.035 24.594 -7.742 1 92.44 151 THR B N 1
ATOM 2700 C CA . THR B 1 151 ? 6.23 23.156 -7.637 1 92.44 151 THR B CA 1
ATOM 2701 C C . THR B 1 151 ? 7.008 22.812 -6.371 1 92.44 151 THR B C 1
ATOM 2703 O O . THR B 1 151 ? 7.648 23.672 -5.77 1 92.44 151 THR B O 1
ATOM 2706 N N . TYR B 1 152 ? 6.812 21.656 -5.898 1 91.62 152 TYR B N 1
ATOM 2707 C CA . TYR B 1 152 ? 7.516 21.156 -4.727 1 91.62 152 TYR B CA 1
ATOM 2708 C C . TYR B 1 152 ? 7.758 19.656 -4.84 1 91.62 152 TYR B C 1
ATOM 2710 O O . TYR B 1 152 ? 7.352 19.031 -5.824 1 91.62 152 TYR B O 1
ATOM 2718 N N . ASP B 1 153 ? 8.555 19.125 -3.922 1 87.19 153 ASP B N 1
ATOM 2719 C CA . ASP B 1 153 ? 8.812 17.688 -3.898 1 87.19 153 ASP B CA 1
ATOM 2720 C C . ASP B 1 153 ? 7.609 16.922 -3.357 1 87.19 153 ASP B C 1
ATOM 2722 O O . ASP B 1 153 ? 7.594 16.531 -2.191 1 87.19 153 ASP B O 1
ATOM 2726 N N . ALA B 1 154 ? 6.688 16.672 -4.297 1 81.94 154 ALA B N 1
ATOM 2727 C CA . ALA B 1 154 ? 5.469 15.961 -3.926 1 81.94 154 ALA B CA 1
ATOM 2728 C C . ALA B 1 154 ? 5.785 14.555 -3.434 1 81.94 154 ALA B C 1
ATOM 2730 O O . ALA B 1 154 ? 6.773 13.953 -3.855 1 81.94 154 ALA B O 1
ATOM 2731 N N . HIS B 1 155 ? 5.059 14.07 -2.48 1 78.81 155 HIS B N 1
ATOM 2732 C CA . HIS B 1 155 ? 5.141 12.75 -1.869 1 78.81 155 HIS B CA 1
ATOM 2733 C C . HIS B 1 155 ? 6.227 12.703 -0.8 1 78.81 155 HIS B C 1
ATOM 2735 O O . HIS B 1 155 ? 6.426 11.672 -0.153 1 78.81 155 HIS B O 1
ATOM 2741 N N . ASN B 1 156 ? 6.902 13.789 -0.689 1 86.06 156 ASN B N 1
ATOM 2742 C CA . ASN B 1 156 ? 7.613 14.039 0.561 1 86.06 156 ASN B CA 1
ATOM 2743 C C . ASN B 1 156 ? 6.688 14.625 1.624 1 86.06 156 ASN B C 1
ATOM 2745 O O . ASN B 1 156 ? 6.219 15.758 1.489 1 86.06 156 ASN B O 1
ATOM 2749 N N . ALA B 1 157 ? 6.559 13.828 2.609 1 92.12 157 ALA B N 1
ATOM 2750 C CA . ALA B 1 157 ? 5.531 14.164 3.59 1 92.12 157 ALA B CA 1
ATOM 2751 C C . ALA B 1 157 ? 5.758 15.57 4.152 1 92.12 157 ALA B C 1
ATOM 2753 O O . ALA B 1 157 ? 4.805 16.328 4.348 1 92.12 157 ALA B O 1
ATOM 2754 N N . LEU B 1 158 ? 7 15.938 4.441 1 94.25 158 LEU B N 1
ATOM 2755 C CA . LEU B 1 158 ? 7.297 17.25 4.992 1 94.25 158 LEU B CA 1
ATOM 2756 C C . LEU B 1 158 ? 6.984 18.359 3.98 1 94.25 158 LEU B C 1
ATOM 2758 O O . LEU B 1 158 ? 6.391 19.375 4.328 1 94.25 158 LEU B O 1
ATOM 2762 N N . GLU B 1 159 ? 7.371 18.156 2.768 1 94.06 159 GLU B N 1
ATOM 2763 C CA . GLU B 1 159 ? 7.09 19.125 1.716 1 94.06 159 GLU B CA 1
ATOM 2764 C C . GLU B 1 159 ? 5.594 19.203 1.427 1 94.06 159 GLU B C 1
ATOM 2766 O O . GLU B 1 159 ? 5.066 20.281 1.144 1 94.06 159 GLU B O 1
ATOM 2771 N N . ASP B 1 160 ? 4.988 18.062 1.505 1 94.19 160 ASP B N 1
ATOM 2772 C CA . ASP B 1 160 ? 3.543 18.031 1.305 1 94.19 160 ASP B CA 1
ATOM 2773 C C . ASP B 1 160 ? 2.83 18.922 2.322 1 94.19 160 ASP B C 1
ATOM 2775 O O . ASP B 1 160 ? 1.917 19.672 1.968 1 94.19 160 ASP B O 1
ATOM 2779 N N . VAL B 1 161 ? 3.225 18.859 3.57 1 97.25 161 VAL B N 1
ATOM 2780 C CA . VAL B 1 161 ? 2.51 19.609 4.594 1 97.25 161 VAL B CA 1
ATOM 2781 C C . VAL B 1 161 ? 2.832 21.094 4.453 1 97.25 161 VAL B C 1
ATOM 2783 O O . VAL B 1 161 ? 1.976 21.953 4.703 1 97.25 161 VAL B O 1
ATOM 2786 N N . LYS B 1 162 ? 4 21.438 4.102 1 96.56 162 LYS B N 1
ATOM 2787 C CA . LYS B 1 162 ? 4.344 22.828 3.869 1 96.56 162 LYS B CA 1
ATOM 2788 C C . LYS B 1 162 ? 3.5 23.422 2.746 1 96.56 162 LYS B C 1
ATOM 2790 O O . LYS B 1 162 ? 2.934 24.516 2.895 1 96.56 162 LYS B O 1
ATOM 2795 N N . ALA B 1 163 ? 3.471 22.688 1.689 1 96.75 163 ALA B N 1
ATOM 2796 C CA . ALA B 1 163 ? 2.686 23.141 0.543 1 96.75 163 ALA B CA 1
ATOM 2797 C C . ALA B 1 163 ? 1.204 23.25 0.899 1 96.75 163 ALA B C 1
ATOM 2799 O O . ALA B 1 163 ? 0.526 24.203 0.493 1 96.75 163 ALA B O 1
ATOM 2800 N N . LEU B 1 164 ? 0.715 22.297 1.629 1 97.31 164 LEU B N 1
ATOM 2801 C CA . LEU B 1 164 ? -0.697 22.297 1.995 1 97.31 164 LEU B CA 1
ATOM 2802 C C . LEU B 1 164 ? -1.033 23.469 2.904 1 97.31 164 LEU B C 1
ATOM 2804 O O . LEU B 1 164 ? -2.104 24.062 2.781 1 97.31 164 LEU B O 1
ATOM 2808 N N . GLN B 1 165 ? -0.127 23.766 3.842 1 96.56 165 GLN B N 1
ATOM 2809 C CA . GLN B 1 165 ? -0.36 24.906 4.711 1 96.56 165 GLN B CA 1
ATOM 2810 C C . GLN B 1 165 ? -0.495 26.203 3.9 1 96.56 165 GLN B C 1
ATOM 2812 O O . GLN B 1 165 ? -1.398 27 4.145 1 96.56 165 GLN B O 1
ATOM 2817 N N . GLU B 1 166 ? 0.402 26.359 2.996 1 96.44 166 GLU B N 1
ATOM 2818 C CA . GLU B 1 166 ? 0.346 27.547 2.145 1 96.44 166 GLU B CA 1
ATOM 2819 C C . GLU B 1 166 ? -0.95 27.578 1.34 1 96.44 166 GLU B C 1
ATOM 2821 O O . GLU B 1 166 ? -1.572 28.641 1.208 1 96.44 166 GLU B O 1
ATOM 2826 N N . LEU B 1 167 ? -1.26 26.453 0.803 1 96.25 167 LEU B N 1
ATOM 2827 C CA . LEU B 1 167 ? -2.479 26.344 0.008 1 96.25 167 LEU B CA 1
ATOM 2828 C C . LEU B 1 167 ? -3.705 26.703 0.842 1 96.25 167 LEU B C 1
ATOM 2830 O O . LEU B 1 167 ? -4.57 27.453 0.392 1 96.25 167 LEU B O 1
ATOM 2834 N N . TYR B 1 168 ? -3.732 26.094 2.021 1 96.06 168 TYR B N 1
ATOM 2835 C CA . TYR B 1 168 ? -4.844 26.328 2.939 1 96.06 168 TYR B CA 1
ATOM 2836 C C . TYR B 1 168 ? -4.953 27.812 3.293 1 96.06 168 TYR B C 1
ATOM 2838 O O . TYR B 1 168 ? -6.055 28.359 3.35 1 96.06 168 TYR B O 1
ATOM 2846 N N . GLN B 1 169 ? -3.869 28.438 3.541 1 94.81 169 GLN B N 1
ATOM 2847 C CA . GLN B 1 169 ? -3.842 29.875 3.844 1 94.81 169 GLN B CA 1
ATOM 2848 C C . GLN B 1 169 ? -4.336 30.688 2.658 1 94.81 169 GLN B C 1
ATOM 2850 O O . GLN B 1 169 ? -5.078 31.656 2.834 1 94.81 169 GLN B O 1
ATOM 2855 N N . LYS B 1 170 ? -3.941 30.312 1.521 1 95 170 LYS B N 1
ATOM 2856 C CA . LYS B 1 170 ? -4.375 31 0.304 1 95 170 LYS B CA 1
ATOM 2857 C C . LYS B 1 170 ? -5.887 30.875 0.119 1 95 170 LYS B C 1
ATOM 2859 O O . LYS B 1 170 ? -6.543 31.844 -0.277 1 95 170 LYS B O 1
ATOM 2864 N N . TRP B 1 171 ? -6.43 29.641 0.32 1 94.81 171 TRP B N 1
ATOM 2865 C CA . TRP B 1 171 ? -7.859 29.375 0.164 1 94.81 171 TRP B CA 1
ATOM 2866 C C . TRP B 1 171 ? -8.664 30.188 1.17 1 94.81 171 TRP B C 1
ATOM 2868 O O . TRP B 1 171 ? -9.75 30.688 0.851 1 94.81 171 TRP B O 1
ATOM 2878 N N . SER B 1 172 ? -8.18 30.281 2.412 1 93.69 172 SER B N 1
ATOM 2879 C CA . SER B 1 172 ? -8.828 31 3.498 1 93.69 172 SER B CA 1
ATOM 2880 C C . SER B 1 172 ? -10.305 30.641 3.6 1 93.69 172 SER B C 1
ATOM 2882 O O . SER B 1 172 ? -11.172 31.516 3.533 1 93.69 172 SER B O 1
ATOM 2884 N N . PRO B 1 173 ? -10.547 29.391 3.826 1 93.81 173 PRO B N 1
ATOM 2885 C CA . PRO B 1 173 ? -11.953 29 3.938 1 93.81 173 PRO B CA 1
ATOM 2886 C C . PRO B 1 173 ? -12.648 29.625 5.145 1 93.81 173 PRO B C 1
ATOM 2888 O O . PRO B 1 173 ? -12.008 29.891 6.16 1 93.81 173 PRO B O 1
ATOM 2891 N N . SER B 1 174 ? -14.008 29.844 5.008 1 93.81 174 SER B N 1
ATOM 2892 C CA . SER B 1 174 ? -14.797 30.375 6.117 1 93.81 174 SER B CA 1
ATOM 2893 C C . SER B 1 174 ? -14.859 29.391 7.273 1 93.81 174 SER B C 1
ATOM 2895 O O . SER B 1 174 ? -14.742 28.172 7.07 1 93.81 174 SER B O 1
ATOM 2897 N N . GLN B 1 175 ? -15.031 29.906 8.43 1 92.19 175 GLN B N 1
ATOM 2898 C CA . GLN B 1 175 ? -15.141 29.062 9.617 1 92.19 175 GLN B CA 1
ATOM 2899 C C . GLN B 1 175 ? -16.344 28.125 9.523 1 92.19 175 GLN B C 1
ATOM 2901 O O . GLN B 1 175 ? -16.297 27 10.016 1 92.19 175 GLN B O 1
ATOM 2906 N N . GLU B 1 176 ? -17.344 28.656 8.922 1 93.94 176 GLU B N 1
ATOM 2907 C CA . GLU B 1 176 ? -18.547 27.844 8.758 1 93.94 176 GLU B CA 1
ATOM 2908 C C . GLU B 1 176 ? -18.266 26.625 7.891 1 93.94 176 GLU B C 1
ATOM 2910 O O . GLU B 1 176 ? -18.703 25.516 8.211 1 93.94 176 GLU B O 1
ATOM 2915 N N . LEU B 1 177 ? -17.578 26.828 6.812 1 94.19 177 LEU B N 1
ATOM 2916 C CA . LEU B 1 177 ? -17.234 25.734 5.91 1 94.19 177 LEU B CA 1
ATOM 2917 C C . LEU B 1 177 ? -16.359 24.703 6.609 1 94.19 177 LEU B C 1
ATOM 2919 O O . LEU B 1 177 ? -16.562 23.5 6.457 1 94.19 177 LEU B O 1
ATOM 2923 N N . VAL B 1 178 ? -15.406 25.219 7.359 1 94.44 178 VAL B N 1
ATOM 2924 C CA . VAL B 1 178 ? -14.484 24.359 8.102 1 94.44 178 VAL B CA 1
ATOM 2925 C C . VAL B 1 178 ? -15.258 23.516 9.109 1 94.44 178 VAL B C 1
ATOM 2927 O O . VAL B 1 178 ? -15.07 22.297 9.188 1 94.44 178 VAL B O 1
ATOM 2930 N N . ARG B 1 179 ? -16.125 24.156 9.836 1 93 179 ARG B N 1
ATOM 2931 C CA . ARG B 1 179 ? -16.938 23.453 10.836 1 93 179 ARG B CA 1
ATOM 2932 C C . ARG B 1 179 ? -17.766 22.359 10.195 1 93 179 ARG B C 1
ATOM 2934 O O . ARG B 1 179 ? -17.891 21.266 10.742 1 93 179 ARG B O 1
ATOM 2941 N N . ARG B 1 180 ? -18.25 22.578 9.047 1 94 180 ARG B N 1
ATOM 2942 C CA . ARG B 1 180 ? -19.125 21.641 8.359 1 94 180 ARG B CA 1
ATOM 2943 C C . ARG B 1 180 ? -18.359 20.422 7.852 1 94 180 ARG B C 1
ATOM 2945 O O . A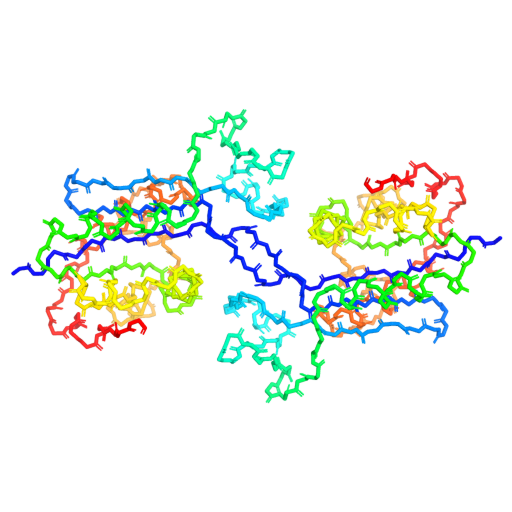RG B 1 180 ? -18.922 19.344 7.715 1 94 180 ARG B O 1
ATOM 2952 N N . HIS B 1 181 ? -17.094 20.641 7.629 1 94.06 181 HIS B N 1
ATOM 2953 C CA . HIS B 1 181 ? -16.312 19.562 7.02 1 94.06 181 HIS B CA 1
ATOM 2954 C C . HIS B 1 181 ? -15.406 18.891 8.047 1 94.06 181 HIS B C 1
ATOM 2956 O O . HIS B 1 181 ? -14.633 18 7.699 1 94.06 181 HIS B O 1
ATOM 2962 N N . THR B 1 182 ? -15.523 19.422 9.289 1 93.94 182 THR B N 1
ATOM 2963 C CA . THR B 1 182 ? -14.75 18.797 10.359 1 93.94 182 THR B CA 1
ATOM 2964 C C . THR B 1 182 ? -15.367 17.453 10.766 1 93.94 182 THR B C 1
ATOM 2966 O O . THR B 1 182 ? -16.594 17.328 10.859 1 93.94 182 THR B O 1
ATOM 2969 N N . PHE B 1 183 ? -14.562 16.453 11.023 1 93.19 183 PHE B N 1
ATOM 2970 C CA . PHE B 1 183 ? -15.047 15.117 11.391 1 93.19 183 PHE B CA 1
ATOM 2971 C C . PHE B 1 183 ? -14.102 14.461 12.398 1 93.19 183 PHE B C 1
ATOM 2973 O O . PHE B 1 183 ? -12.922 14.828 12.484 1 93.19 183 PHE B O 1
ATOM 2980 N N . PRO B 1 184 ? -14.594 13.617 13.219 1 89.31 184 PRO B N 1
ATOM 2981 C CA . PRO B 1 184 ? -13.742 12.898 14.172 1 89.31 184 PRO B CA 1
ATOM 2982 C C . PRO B 1 184 ? -12.953 11.766 13.523 1 89.31 184 PRO B C 1
ATOM 2984 O O . PRO B 1 184 ? -13.227 11.398 12.375 1 89.31 184 PRO B O 1
ATOM 2987 N N . LEU B 1 185 ? -11.938 11.32 14.242 1 84.19 185 LEU B N 1
ATOM 2988 C CA . LEU B 1 185 ? -11.172 10.18 13.766 1 84.19 185 LEU B CA 1
ATOM 2989 C C . LEU B 1 185 ? -12 8.906 13.812 1 84.19 185 LEU B C 1
ATOM 2991 O O . LEU B 1 185 ? -12.656 8.625 14.82 1 84.19 185 LEU B O 1
#

Foldseek 3Di:
DDDDDDDDDDDPDDAFQWDKADDDPDIDIAGAFAQDADDPVLCVLQQWGDDPNGFIDHVNHTDDHDHLLVSVVVVLVVLQVDQQEEAEDACCVPPVVVNVCVSCVVNVNNVSSQVRHPFYAHVLVLCCVLQPPNDPDSDLQRLLCVQVVDGDSPNHNHRSNVSVVVSCVSSVDDPVSRVVRTDHD/DDPDDDDDDDDPDDAFQWDKADDDPDIDIAGAFAQDADDPVLCVQQQWGDDPNGFIDHVNHTDDHDHLLVSVVVVLVVLQVDQQEEAEDACCVPPVVVNVCVSCVVNVNNVSSQVRHPFYAHVLVLCCVLQPPNDPDSDLQRLLCVQVVDGDSPNHNHRSNVSVVVSCVSSVDDPVSRVVRTDHD

InterPro domains:
  IPR012337 Ribonuclease H-like superfamily [SSF53098] (7-173)
  IPR013520 Ribonuclease H-like domain [PF00929] (18-168)
  IPR013520 Ribonuclease H-like domain [SM00479] (5-177)
  IPR036397 Ribonuclease H superfamily [G3DSA:3.30.420.10] (5-182)
  IPR040393 Three-prime repair exonuclease 1/2 [PTHR13058] (16-177)

Secondary structure (DSSP, 8-state):
-----EEEEE--B---SEEEEEETTEEEEEEEPP-SPBP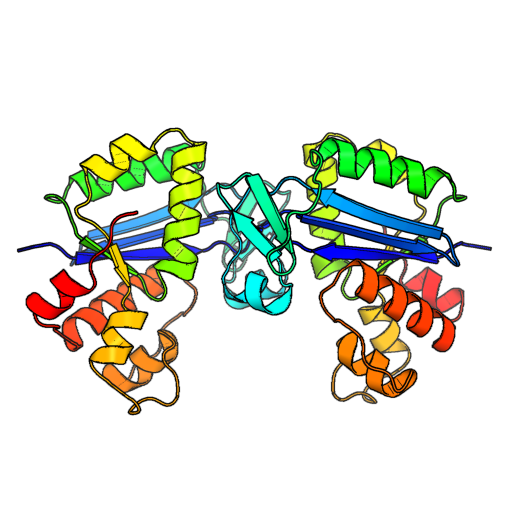HHHHHHH-EEEETTTEEEETTEE--EE-HHHHHHHHHHHHHTSSSPEEEETTTTTTHHHHHHHHHHHTT-HHHHHHH--EEEEHHHHHHHHSTTT-S---HHHHIIIII-----TT-HHHHHHHHHHHHHHH---HHHHHHHEE--/-----EEEEE--B---SEEEEEETTEEEEEEEPP-SPBPHHHHHHH-EEEETTTEEEETTEE--EE-HHHHHHHHHHHHHTSSSPEEEETTTTTTHHHHHHHHHHHTT-HHHHHHH--EEEEHHHHHHHHSTTT-S---HHHHIIIII-----TT-HHHHHHHHHHHHHHH---HHHHHHHEE--

Radius of gyration: 22.45 Å; Cα contacts (8 Å, |Δi|>4): 721; chains: 2; bounding box: 40×63×54 Å

Nearest PDB structures (foldseek):
  7tqo-assembly1_A-2  TM=7.854E-01  e=2.281E-06  Homo sapiens
  8hcf-assembly1_B  TM=7.988E-01  e=5.365E-05  Mus musculus
  3u3y-assembly1_B  TM=8.113E-01  e=1.334E-04  Mus musculus
  4ynq-assembly1_B  TM=7.845E-01  e=9.847E-05  Mus musculus
  8sen-assembly1_B  TM=1.605E-01  e=4.874E+00  Oryctolagus cuniculus

Solvent-accessible surface area (backbone atoms only — not comparable to full-atom values): 19720 Å² total; per-residue (Å²): 128,78,48,64,27,20,39,30,62,40,42,54,18,43,46,65,38,33,46,16,33,32,45,92,88,49,70,47,76,47,35,26,44,38,85,46,50,52,34,56,67,42,20,67,60,49,34,40,46,63,45,92,64,51,41,41,21,51,75,84,36,79,54,78,56,40,54,59,60,55,51,51,52,52,47,46,54,58,41,55,75,41,80,43,24,33,39,29,21,78,44,18,78,50,47,44,45,48,49,47,52,48,54,26,52,73,59,72,37,47,68,65,46,58,70,34,39,66,31,32,33,34,50,41,62,53,44,50,68,76,46,62,91,70,55,97,61,77,48,66,71,55,45,36,33,72,76,67,68,48,84,73,63,64,67,31,34,61,50,41,16,53,52,46,46,53,46,49,61,70,65,57,73,53,69,66,59,50,60,71,53,46,40,76,131,128,76,48,65,26,20,40,29,62,40,40,56,17,41,46,66,40,33,46,16,33,30,46,92,89,49,71,45,76,49,35,26,43,38,85,44,53,52,34,58,67,44,19,68,58,48,35,41,46,62,45,92,63,51,41,43,20,52,74,84,37,78,55,79,56,39,54,60,61,55,51,52,51,53,48,47,54,57,42,58,75,40,80,43,25,33,38,29,21,76,44,18,78,48,47,44,45,48,48,48,52,46,53,26,52,75,58,71,38,48,67,66,48,58,70,35,39,66,30,33,31,33,50,42,61,53,45,49,68,76,46,61,92,70,55,96,60,77,48,66,72,54,45,36,34,72,77,65,68,48,84,73,63,64,66,31,33,60,49,42,16,52,51,46,46,54,48,50,61,71,65,55,74,52,68,67,59,51,61,72,55,46,41,76,132

Organism: Oncorhynchus tshawytscha (NCBI:txid74940)

pLDDT: mean 87.85, std 11.01, range [36.0, 98.12]

Sequence (370 aa):
MTESPSTSIDTSMCDIIQLSAISGERSFNVYAVPRCTMTDEASRVTGFTVRDHRTLLLHGRRVDTIPLREVLTSFISFLRSFHKPLLAAHNARRFDCPVLARALRECSLTDEFQEVVSGFLDTFRISKEMFPSKLAKYSQEYMVKVFLNKTYDAHNALEDVKALQELYQKWSPSQELVRRHTFPLMTESPSTSIDTSMCDIIQLSAISGERSFNVYAVPRCTMTDEASRVTGFTVRDHRTLLLHGRRVDTIPLREVLTSFISFLRSFHKPLLAAHNARRFDCPVLARALRECSLTDEFQEVVSGFLDTFRISKEMFPSKLAKYSQEYMVKVFLNKTYDAHNALEDVKALQELYQKWSPSQELVRRHTFPL